Protein AF-A0A938ZEF7-F1 (afdb_monomer)

Sequence (339 aa):
MTHPIYTRDLLKNFSRSELHEVCDRLSLPHRRSIKDCINDILAAQPQLVAQAELEVEQPANLPQVNDTHFIGGFLLRCAQVNGDYAVVWDVHDEKNVVMGEVRMGWNTFWTHSMSLNTFATPQEAVVDLRQAVEAFVIEDEAVAFEKVADGRWEAMVNGVLVCVAAVKDGYKTSMTEDAVLTDYDTAIVESLLAVARHQLPGVKPEFEIFTTRLPNVFAVHSRKSGQRYEVYPDSNSCTCPHWLHRHEQEGFRDKHLDAVRAALQSGIPLLREPQTDTEKLIESFTNEFGWIGGGQVAQARVWLESRFGKDFKEAILSGEARNKALQQEEQMDKEMANW

Structure (mmCIF, N/CA/C/O backbone):
data_AF-A0A938ZEF7-F1
#
_entry.id   AF-A0A938ZEF7-F1
#
loop_
_atom_site.group_PDB
_atom_site.id
_atom_site.type_symbol
_atom_site.label_atom_id
_atom_site.label_alt_id
_atom_site.label_comp_id
_atom_site.label_asym_id
_atom_site.label_entity_id
_atom_site.label_seq_id
_atom_site.pdbx_PDB_ins_code
_atom_site.Cartn_x
_atom_site.Cartn_y
_atom_site.Cartn_z
_atom_site.occupancy
_atom_site.B_iso_or_equiv
_atom_site.auth_seq_id
_atom_site.auth_comp_id
_atom_site.auth_asym_id
_atom_site.auth_atom_id
_atom_site.pdbx_PDB_model_num
ATOM 1 N N . MET A 1 1 ? 4.286 -1.528 -57.807 1.00 41.19 1 MET A N 1
ATOM 2 C CA . MET A 1 1 ? 4.290 -2.385 -56.605 1.00 41.19 1 MET A CA 1
ATOM 3 C C . MET A 1 1 ? 5.368 -1.840 -55.694 1.00 41.19 1 MET A C 1
ATOM 5 O O . MET A 1 1 ? 6.483 -1.656 -56.163 1.00 41.19 1 MET A O 1
ATOM 9 N N . THR A 1 2 ? 5.034 -1.464 -54.465 1.00 50.50 2 THR A N 1
ATOM 10 C CA . THR A 1 2 ? 6.012 -0.984 -53.484 1.00 50.50 2 THR A CA 1
ATOM 11 C C . THR A 1 2 ? 6.843 -2.176 -53.022 1.00 50.50 2 THR A C 1
ATOM 13 O O . THR A 1 2 ? 6.305 -3.139 -52.478 1.00 50.50 2 THR A O 1
ATOM 16 N N . HIS A 1 3 ? 8.144 -2.167 -53.316 1.00 57.72 3 HIS A N 1
ATOM 17 C CA . HIS A 1 3 ? 9.043 -3.191 -52.792 1.00 57.72 3 HIS A CA 1
ATOM 18 C C . HIS A 1 3 ? 9.107 -3.048 -51.261 1.00 57.72 3 HIS A C 1
ATOM 20 O O . HIS A 1 3 ? 9.174 -1.913 -50.781 1.00 57.72 3 HIS A O 1
ATOM 26 N N . PRO A 1 4 ? 9.067 -4.152 -50.490 1.00 66.56 4 PRO A N 1
ATOM 27 C CA . PRO A 1 4 ? 9.257 -4.087 -49.046 1.00 66.56 4 PRO A CA 1
ATOM 28 C C . PRO A 1 4 ? 10.601 -3.423 -48.734 1.00 66.56 4 PRO A C 1
ATOM 30 O O . PRO A 1 4 ? 11.603 -3.746 -49.375 1.00 66.56 4 PRO A O 1
ATOM 33 N N . ILE A 1 5 ? 10.615 -2.497 -47.776 1.00 76.38 5 ILE A N 1
ATOM 34 C CA . ILE A 1 5 ? 11.852 -1.885 -47.286 1.00 76.38 5 ILE A CA 1
ATOM 35 C C . ILE A 1 5 ? 12.468 -2.857 -46.283 1.00 76.38 5 ILE A C 1
ATOM 37 O O . ILE A 1 5 ? 11.833 -3.219 -45.292 1.00 76.38 5 ILE A O 1
ATOM 41 N N . TYR A 1 6 ? 13.691 -3.303 -46.551 1.00 81.31 6 TYR A N 1
ATOM 42 C CA . TYR A 1 6 ? 14.387 -4.269 -45.709 1.00 81.31 6 TYR A CA 1
ATOM 43 C C . TYR A 1 6 ? 15.430 -3.562 -44.851 1.00 81.31 6 TYR A C 1
ATOM 45 O O . TYR A 1 6 ? 16.305 -2.876 -45.379 1.00 81.31 6 TYR A O 1
ATOM 53 N N . THR A 1 7 ? 15.377 -3.771 -43.535 1.00 81.25 7 THR A N 1
ATOM 54 C CA . THR A 1 7 ? 16.398 -3.283 -42.600 1.00 81.25 7 THR A CA 1
ATOM 55 C C . THR A 1 7 ? 17.559 -4.269 -42.492 1.00 81.25 7 THR A C 1
ATOM 57 O O . THR A 1 7 ? 17.429 -5.462 -42.779 1.00 81.25 7 THR A O 1
ATOM 60 N N . ARG A 1 8 ? 18.724 -3.782 -42.049 1.00 83.50 8 ARG A N 1
ATOM 61 C CA . ARG A 1 8 ? 19.923 -4.619 -41.904 1.00 83.50 8 ARG A CA 1
ATOM 62 C C . ARG A 1 8 ? 19.704 -5.788 -40.939 1.00 83.50 8 ARG A C 1
ATOM 64 O O . ARG A 1 8 ? 20.189 -6.880 -41.216 1.00 83.50 8 ARG A O 1
ATOM 71 N N . ASP A 1 9 ? 18.991 -5.572 -39.838 1.00 78.75 9 ASP A N 1
ATOM 72 C CA . ASP A 1 9 ? 18.768 -6.614 -38.830 1.00 78.75 9 ASP A CA 1
ATOM 73 C C . ASP A 1 9 ? 17.737 -7.650 -39.276 1.00 78.75 9 ASP A C 1
ATOM 75 O O . ASP A 1 9 ? 17.920 -8.834 -39.010 1.00 78.75 9 ASP A O 1
ATOM 79 N N . LEU A 1 10 ? 16.741 -7.246 -40.071 1.00 84.50 10 LEU A N 1
ATOM 80 C CA . LEU A 1 10 ? 15.837 -8.185 -40.731 1.00 84.50 10 LEU A CA 1
ATOM 81 C C . LEU A 1 10 ? 16.599 -9.097 -41.708 1.00 84.50 10 LEU A C 1
ATOM 83 O O . LEU A 1 10 ? 16.451 -10.315 -41.664 1.00 84.50 10 LEU A O 1
ATOM 87 N N . LEU A 1 11 ? 17.469 -8.522 -42.547 1.00 87.31 11 LEU A N 1
ATOM 88 C CA . LEU A 1 11 ? 18.223 -9.269 -43.561 1.00 87.31 11 LEU A CA 1
ATOM 89 C C . LEU A 1 11 ? 19.276 -10.221 -42.971 1.00 87.31 11 LEU A C 1
ATOM 91 O O . LEU A 1 11 ? 19.598 -11.228 -43.596 1.00 87.31 11 LEU A O 1
ATOM 95 N N . LYS A 1 12 ? 19.813 -9.943 -41.776 1.00 89.69 12 LYS A N 1
ATOM 96 C CA . LYS A 1 12 ? 20.730 -10.869 -41.080 1.00 89.69 12 LYS A CA 1
ATOM 97 C C . LYS A 1 12 ? 20.053 -12.180 -40.683 1.00 89.69 12 LYS A C 1
ATOM 99 O O . LYS A 1 12 ? 20.738 -13.193 -40.578 1.00 89.69 12 LYS A O 1
ATOM 104 N N . ASN A 1 13 ? 18.740 -12.145 -40.468 1.00 89.25 13 ASN A N 1
ATOM 105 C CA . ASN A 1 13 ? 17.954 -13.301 -40.045 1.00 89.25 13 ASN A CA 1
ATOM 106 C C . ASN A 1 13 ? 17.423 -14.121 -41.228 1.00 89.25 13 ASN A C 1
ATOM 108 O O . ASN A 1 13 ? 16.837 -15.179 -41.016 1.00 89.25 13 ASN A O 1
ATOM 112 N N . PHE A 1 14 ? 17.624 -13.655 -42.464 1.00 89.75 14 PHE A N 1
ATOM 113 C CA . PHE A 1 14 ? 17.193 -14.376 -43.656 1.00 89.75 14 PHE A CA 1
ATOM 114 C C . PHE A 1 14 ? 18.183 -15.487 -43.996 1.00 89.75 14 PHE A C 1
ATOM 116 O O . PHE A 1 14 ? 19.407 -15.321 -43.950 1.00 89.75 14 PHE A O 1
ATOM 123 N N . SER A 1 15 ? 17.639 -16.627 -44.402 1.00 92.94 15 SER A N 1
ATOM 124 C CA . SER A 1 15 ? 18.410 -17.692 -45.018 1.00 92.94 15 SER A CA 1
ATOM 125 C C . SER A 1 15 ? 19.000 -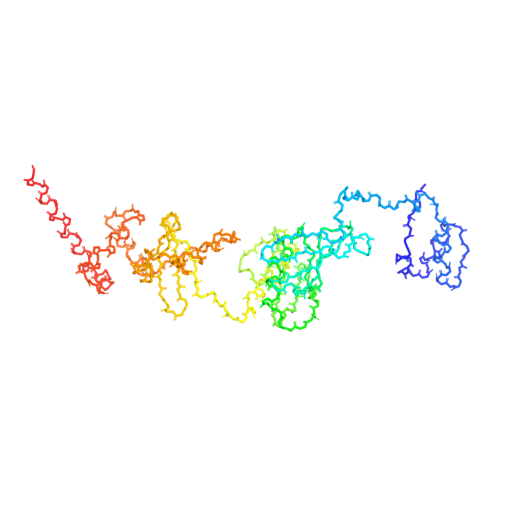17.230 -46.353 1.00 92.94 15 SER A C 1
ATOM 127 O O . SER A 1 15 ? 18.570 -16.266 -46.993 1.00 92.94 15 SER A O 1
ATOM 129 N N . ARG A 1 16 ? 20.019 -17.951 -46.816 1.00 90.12 16 ARG A N 1
ATOM 130 C CA . ARG A 1 16 ? 20.722 -17.613 -48.055 1.00 90.12 16 ARG A CA 1
ATOM 131 C C . ARG A 1 16 ? 19.813 -17.630 -49.291 1.00 90.12 16 ARG A C 1
ATOM 133 O O . ARG A 1 16 ? 19.996 -16.801 -50.178 1.00 90.12 16 ARG A O 1
ATOM 140 N N . SER A 1 17 ? 18.858 -18.558 -49.346 1.00 89.81 17 SER A N 1
ATOM 141 C CA . SER A 1 17 ? 17.857 -18.631 -50.414 1.00 89.81 17 SER A CA 1
ATOM 142 C C . SER A 1 17 ? 16.937 -17.411 -50.404 1.00 89.81 17 SER A C 1
ATOM 144 O O . SER A 1 17 ? 16.730 -16.812 -51.452 1.00 89.81 17 SER A O 1
ATOM 146 N N . GLU A 1 18 ? 16.480 -16.972 -49.229 1.00 90.31 18 GLU A N 1
ATOM 147 C CA . GLU A 1 18 ? 15.616 -15.789 -49.094 1.00 90.31 18 GLU A CA 1
ATOM 148 C C . GLU A 1 18 ? 16.347 -14.500 -49.495 1.00 90.31 18 GLU A C 1
ATOM 150 O O . GLU A 1 18 ? 15.777 -13.641 -50.167 1.00 90.31 18 GLU A O 1
ATOM 155 N N . LEU A 1 19 ? 17.635 -14.370 -49.159 1.00 90.62 19 LEU A N 1
ATOM 156 C CA . LEU A 1 19 ? 18.453 -13.241 -49.616 1.00 90.62 19 LEU A CA 1
ATOM 157 C C . LEU A 1 19 ? 18.625 -13.225 -51.140 1.00 90.62 19 LEU A C 1
ATOM 159 O O . LEU A 1 19 ? 18.570 -12.159 -51.750 1.00 90.62 19 LEU A O 1
ATOM 163 N N . HIS A 1 20 ? 18.801 -14.390 -51.768 1.00 92.88 20 HIS A N 1
ATOM 164 C CA . HIS A 1 20 ? 18.880 -14.485 -53.226 1.00 92.88 20 HIS A CA 1
ATOM 165 C C . HIS A 1 20 ? 17.544 -14.122 -53.892 1.00 92.88 20 HIS A C 1
ATOM 167 O O . HIS A 1 20 ? 17.552 -13.380 -54.868 1.00 92.88 20 HIS A O 1
ATOM 173 N N . GLU A 1 21 ? 16.404 -14.524 -53.322 1.00 90.00 21 GLU A N 1
ATOM 174 C CA . GLU A 1 21 ? 15.078 -14.112 -53.808 1.00 90.00 21 GLU A CA 1
ATOM 175 C C . GLU A 1 21 ? 14.842 -12.598 -53.682 1.00 90.00 21 GLU A C 1
ATOM 177 O O . GLU A 1 21 ? 14.144 -11.989 -54.498 1.00 90.00 21 GLU A O 1
ATOM 182 N N . VAL A 1 22 ? 15.395 -11.952 -52.650 1.00 87.94 22 VAL A N 1
ATOM 183 C CA . VAL A 1 22 ? 15.386 -10.483 -52.540 1.00 87.94 22 VAL A CA 1
ATOM 184 C C . VAL A 1 22 ? 16.272 -9.860 -53.623 1.00 87.94 22 VAL A C 1
ATOM 186 O O . VAL A 1 22 ? 15.838 -8.916 -54.282 1.00 87.94 22 VAL A O 1
ATOM 189 N N . CYS A 1 23 ? 17.469 -10.404 -53.861 1.00 89.56 23 CYS A N 1
ATOM 190 C CA . CYS A 1 23 ? 18.351 -9.954 -54.941 1.00 89.56 23 CYS A CA 1
ATOM 191 C C . CYS A 1 23 ? 17.706 -10.100 -56.321 1.00 89.56 23 CYS A C 1
ATOM 193 O O . CYS A 1 23 ? 17.763 -9.155 -57.101 1.00 89.56 23 CYS A O 1
ATOM 195 N N . ASP A 1 24 ? 17.039 -11.218 -56.608 1.00 90.62 24 ASP A N 1
ATOM 196 C CA . ASP A 1 24 ? 16.342 -11.440 -57.879 1.00 90.62 24 ASP A CA 1
ATOM 197 C C . ASP A 1 24 ? 15.240 -10.398 -58.094 1.00 90.62 24 ASP A C 1
ATOM 199 O O . ASP A 1 24 ? 15.133 -9.800 -59.166 1.00 90.62 24 ASP A O 1
ATOM 203 N N . ARG A 1 25 ? 14.472 -10.094 -57.039 1.00 84.81 25 ARG A N 1
ATOM 204 C CA . ARG A 1 25 ? 13.430 -9.055 -57.070 1.00 84.81 25 ARG A CA 1
ATOM 205 C C . ARG A 1 25 ? 13.982 -7.645 -57.271 1.00 84.81 25 ARG A C 1
ATOM 207 O O . ARG A 1 25 ? 13.283 -6.814 -57.844 1.00 84.81 25 ARG A O 1
ATOM 214 N N . LEU A 1 26 ? 15.202 -7.376 -56.807 1.00 85.19 26 LEU A N 1
ATOM 215 C CA . LEU A 1 26 ? 15.903 -6.098 -56.982 1.00 85.19 26 LEU A CA 1
ATOM 216 C C . LEU A 1 26 ? 16.849 -6.092 -58.196 1.00 85.19 26 LEU A C 1
ATOM 218 O O . LEU A 1 26 ? 17.539 -5.102 -58.422 1.00 85.19 26 LEU A O 1
ATOM 222 N N . SER A 1 27 ? 16.872 -7.169 -58.991 1.00 89.69 27 SER A N 1
ATOM 223 C CA . SER A 1 27 ? 17.784 -7.348 -60.131 1.00 89.69 27 SER A CA 1
ATOM 224 C C . SER A 1 27 ? 19.275 -7.191 -59.770 1.00 89.69 27 SER A C 1
ATOM 226 O O . SER A 1 27 ? 20.050 -6.595 -60.518 1.00 89.69 27 SER A O 1
ATOM 228 N N . LEU A 1 28 ? 19.687 -7.732 -58.619 1.00 89.81 28 LEU A N 1
ATOM 229 C CA . LEU A 1 28 ? 21.062 -7.700 -58.112 1.00 89.81 28 LEU A CA 1
ATOM 230 C C . LEU A 1 28 ? 21.807 -9.025 -58.334 1.00 89.81 28 LEU A C 1
ATOM 232 O O . LEU A 1 28 ? 21.207 -10.098 -58.249 1.00 89.81 28 LEU A O 1
ATOM 236 N N . PRO A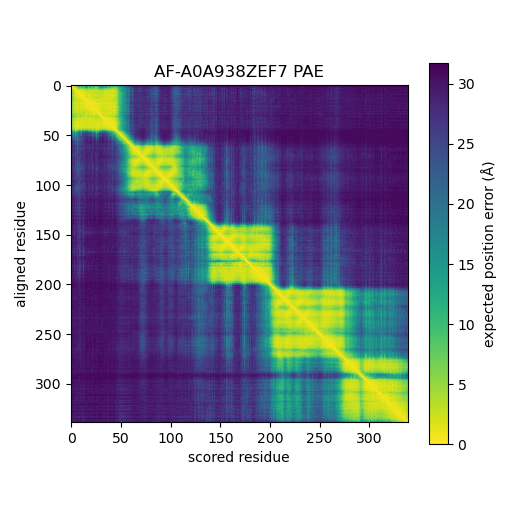 1 29 ? 23.135 -8.991 -58.556 1.00 89.69 29 PRO A N 1
ATOM 237 C CA . PRO A 1 29 ? 23.931 -10.205 -58.701 1.00 89.69 29 PRO A CA 1
ATOM 238 C C . PRO A 1 29 ? 24.048 -10.968 -57.374 1.00 89.69 29 PRO A C 1
ATOM 240 O O . PRO A 1 29 ? 24.312 -10.387 -56.321 1.00 89.69 29 PRO A O 1
ATOM 243 N N . HIS A 1 30 ? 23.940 -12.299 -57.421 1.00 91.81 30 HIS A N 1
ATOM 244 C CA . HIS A 1 30 ? 24.107 -13.137 -56.229 1.00 91.81 30 HIS A CA 1
ATOM 245 C C . HIS A 1 30 ? 25.556 -13.114 -55.741 1.00 91.81 30 HIS A C 1
ATOM 247 O O . HIS A 1 30 ? 26.498 -13.403 -56.487 1.00 91.81 30 HIS A O 1
ATOM 253 N N . ARG A 1 31 ? 25.750 -12.802 -54.458 1.00 87.00 31 ARG A N 1
ATOM 254 C CA . ARG A 1 31 ? 27.076 -12.749 -53.834 1.00 87.00 31 ARG A CA 1
ATOM 255 C C . ARG A 1 31 ? 27.379 -14.025 -53.057 1.00 87.00 31 ARG A C 1
ATOM 257 O O . ARG A 1 31 ? 26.512 -14.660 -52.460 1.00 87.00 31 ARG A O 1
ATOM 264 N N . ARG A 1 32 ? 28.664 -14.402 -53.020 1.00 83.19 32 ARG A N 1
ATOM 265 C CA . ARG A 1 32 ? 29.134 -15.527 -52.188 1.00 83.19 32 ARG A CA 1
ATOM 266 C C . ARG A 1 32 ? 29.124 -15.191 -50.692 1.00 83.19 32 ARG A C 1
ATOM 268 O O . ARG A 1 32 ? 28.879 -16.080 -49.877 1.00 83.19 32 ARG A O 1
ATOM 275 N N . SER A 1 33 ? 29.335 -13.931 -50.339 1.00 91.31 33 SER A N 1
ATOM 276 C CA . SER A 1 33 ? 29.279 -13.432 -48.966 1.00 91.31 33 SER A CA 1
ATOM 277 C C . SER A 1 33 ? 27.873 -12.934 -48.634 1.00 91.31 33 SER A C 1
ATOM 279 O O . SER A 1 33 ? 27.320 -12.120 -49.371 1.00 91.31 33 SER A O 1
ATOM 281 N N . ILE A 1 34 ? 27.317 -13.391 -47.507 1.00 86.62 34 ILE A N 1
ATOM 282 C CA . ILE A 1 34 ? 26.031 -12.900 -46.983 1.00 86.62 34 ILE A CA 1
ATOM 283 C C . ILE A 1 34 ? 26.128 -11.400 -46.682 1.00 86.62 34 ILE A C 1
ATOM 285 O O . ILE A 1 34 ? 25.236 -10.639 -47.037 1.00 86.62 34 ILE A O 1
ATOM 289 N N . LYS A 1 35 ? 27.251 -10.958 -46.103 1.00 89.94 35 LYS A N 1
ATOM 290 C CA . LYS A 1 35 ? 27.492 -9.549 -45.764 1.00 89.94 35 LYS A CA 1
ATOM 291 C C . LYS A 1 35 ? 27.436 -8.643 -46.997 1.00 89.94 35 LYS A C 1
ATOM 293 O O . LYS A 1 35 ? 26.820 -7.583 -46.942 1.00 89.94 35 LYS A O 1
ATOM 298 N N . ASP A 1 36 ? 28.038 -9.076 -48.101 1.00 90.44 36 ASP A N 1
ATOM 299 C CA . ASP A 1 36 ? 28.060 -8.291 -49.341 1.00 90.44 36 ASP A CA 1
ATOM 300 C C . ASP A 1 36 ? 26.681 -8.292 -50.007 1.00 90.44 36 ASP A C 1
ATOM 302 O O . ASP A 1 36 ? 26.233 -7.262 -50.495 1.00 90.44 36 ASP A O 1
ATOM 306 N N . CYS A 1 37 ? 25.964 -9.419 -49.934 1.00 89.44 37 CYS A N 1
ATOM 307 C CA . CYS A 1 37 ? 24.585 -9.531 -50.405 1.00 89.44 37 CYS A CA 1
ATOM 308 C C . CYS A 1 37 ? 23.653 -8.545 -49.679 1.00 89.44 37 CYS A C 1
ATOM 310 O O . CYS A 1 37 ? 22.874 -7.847 -50.318 1.00 89.44 37 CYS A O 1
ATOM 312 N N . ILE A 1 38 ? 23.768 -8.443 -48.349 1.00 90.62 38 ILE A N 1
ATOM 313 C CA . ILE A 1 38 ? 22.979 -7.510 -47.530 1.00 90.62 38 ILE A CA 1
ATOM 314 C C . ILE A 1 38 ? 23.297 -6.055 -47.892 1.00 90.62 38 ILE A C 1
ATOM 316 O O . ILE A 1 38 ? 22.386 -5.239 -48.008 1.00 90.62 38 ILE A O 1
ATOM 320 N N . ASN A 1 39 ? 24.574 -5.716 -48.083 1.00 90.06 39 ASN A N 1
ATOM 321 C CA . ASN A 1 39 ? 24.968 -4.354 -48.444 1.00 90.06 39 ASN A CA 1
ATOM 322 C C . ASN A 1 39 ? 24.456 -3.950 -49.834 1.00 90.06 39 ASN A C 1
ATOM 324 O O . ASN A 1 39 ? 23.945 -2.841 -49.979 1.00 90.06 39 ASN A O 1
ATOM 328 N N . ASP A 1 40 ? 24.528 -4.851 -50.816 1.00 88.94 40 ASP A N 1
ATOM 329 C CA . ASP A 1 40 ? 24.010 -4.607 -52.166 1.00 88.94 40 ASP A CA 1
ATOM 330 C C . ASP A 1 40 ? 22.475 -4.419 -52.139 1.00 88.94 40 ASP A C 1
ATOM 332 O O . ASP A 1 40 ? 21.958 -3.489 -52.758 1.00 88.94 40 ASP A O 1
ATOM 336 N N . ILE A 1 41 ? 21.744 -5.227 -51.352 1.00 88.19 41 ILE A N 1
ATOM 337 C CA . ILE A 1 41 ? 20.284 -5.091 -51.156 1.00 88.19 41 ILE A CA 1
ATOM 338 C C . ILE A 1 41 ? 19.921 -3.742 -50.527 1.00 88.19 41 ILE A C 1
ATOM 340 O O . ILE A 1 41 ? 18.961 -3.103 -50.954 1.00 88.19 41 ILE A O 1
ATOM 344 N N . LEU A 1 42 ? 20.655 -3.299 -49.503 1.00 86.81 42 LEU A N 1
ATOM 345 C CA . LEU A 1 42 ? 20.401 -2.012 -48.847 1.00 86.81 42 LEU A CA 1
ATOM 346 C C . LEU A 1 42 ? 20.689 -0.829 -49.782 1.00 86.81 42 LEU A C 1
ATOM 348 O O . LEU A 1 42 ? 19.959 0.156 -49.758 1.00 86.81 42 LEU A O 1
ATOM 352 N N . ALA A 1 43 ? 21.721 -0.933 -50.622 1.00 84.38 43 ALA A N 1
ATOM 353 C CA . ALA A 1 43 ? 22.095 0.119 -51.566 1.00 84.38 43 ALA A CA 1
ATOM 354 C C . ALA A 1 43 ? 21.123 0.251 -52.752 1.00 84.38 43 ALA A C 1
ATOM 356 O O . ALA A 1 43 ? 20.965 1.343 -53.294 1.00 84.38 43 ALA A O 1
ATOM 357 N N . ALA A 1 44 ? 20.481 -0.847 -53.160 1.00 83.38 44 ALA A N 1
ATOM 358 C CA . ALA A 1 44 ? 19.568 -0.881 -54.303 1.00 83.38 44 ALA A CA 1
ATOM 359 C C . ALA A 1 44 ? 18.127 -0.463 -53.975 1.00 83.38 44 ALA A C 1
ATOM 361 O O . ALA A 1 44 ? 17.314 -0.286 -54.884 1.00 83.38 44 ALA A O 1
ATOM 362 N N . GLN A 1 45 ? 17.787 -0.321 -52.691 1.00 76.81 45 GLN A N 1
ATOM 363 C CA . GLN A 1 45 ? 16.483 0.192 -52.285 1.00 76.81 45 GLN A CA 1
ATOM 364 C C . GLN A 1 45 ? 16.386 1.692 -52.628 1.00 76.81 45 GLN A C 1
ATOM 366 O O . GLN A 1 45 ? 17.331 2.438 -52.362 1.00 76.81 45 GLN A O 1
ATOM 371 N N . PRO A 1 46 ? 15.275 2.162 -53.234 1.00 62.41 46 PRO A N 1
ATOM 372 C CA . PRO A 1 46 ? 15.127 3.562 -53.617 1.00 62.41 46 PRO A CA 1
ATOM 373 C C . PRO A 1 46 ? 15.303 4.480 -52.401 1.00 62.41 46 PRO A C 1
ATOM 375 O O . PRO A 1 46 ? 14.565 4.382 -51.421 1.00 62.41 46 PRO A O 1
ATOM 378 N N . GLN A 1 47 ? 16.294 5.374 -52.481 1.00 52.03 47 GLN A N 1
ATOM 379 C CA . GLN A 1 47 ? 16.699 6.315 -51.430 1.00 52.03 47 GLN A CA 1
ATOM 380 C C . GLN A 1 47 ? 15.687 7.461 -51.245 1.00 52.03 47 GLN A C 1
ATOM 382 O O . GLN A 1 47 ? 16.014 8.631 -51.406 1.00 52.03 47 GLN A O 1
ATOM 387 N N . LEU A 1 48 ? 14.444 7.129 -50.903 1.00 45.97 48 LEU A N 1
ATOM 388 C CA . LEU A 1 48 ? 13.415 8.086 -50.475 1.00 45.97 48 LEU A CA 1
ATOM 389 C C . LEU A 1 48 ? 12.995 7.884 -49.011 1.00 45.97 48 LEU A C 1
ATOM 391 O O . LEU A 1 48 ? 11.979 8.414 -48.584 1.00 45.97 48 LEU A O 1
ATOM 395 N N . VAL A 1 49 ? 13.795 7.139 -48.237 1.00 39.88 49 VAL A N 1
ATOM 396 C CA . VAL A 1 49 ? 13.632 6.960 -46.781 1.00 39.88 49 VAL A CA 1
ATOM 397 C C . VAL A 1 49 ? 15.007 6.861 -46.088 1.00 39.88 49 VAL A C 1
ATOM 399 O O . VAL A 1 49 ? 15.188 6.130 -45.125 1.00 39.88 49 VAL A O 1
ATOM 402 N N . ALA A 1 50 ? 16.020 7.572 -46.600 1.00 35.62 50 ALA A N 1
ATOM 403 C CA . ALA A 1 50 ? 17.272 7.813 -45.862 1.00 35.62 50 ALA A CA 1
ATOM 404 C C . ALA A 1 50 ? 17.209 9.107 -45.016 1.00 35.62 50 ALA A C 1
ATOM 406 O O . ALA A 1 50 ? 18.151 9.421 -44.301 1.00 35.62 50 ALA A O 1
ATOM 407 N N . GLN A 1 51 ? 16.088 9.833 -45.096 1.00 36.97 51 GLN A N 1
ATOM 408 C CA . GLN A 1 51 ? 15.741 11.014 -44.295 1.00 36.97 51 GLN A CA 1
ATOM 409 C C . GLN A 1 51 ? 14.290 10.920 -43.795 1.00 36.97 51 GLN A C 1
ATOM 411 O O . GLN A 1 51 ? 13.546 11.890 -43.797 1.00 36.97 51 GLN A O 1
ATOM 416 N N . ALA A 1 52 ? 13.875 9.723 -43.388 1.00 37.00 52 ALA A N 1
ATOM 417 C CA . ALA A 1 52 ? 12.910 9.613 -42.303 1.00 37.00 52 ALA A CA 1
ATOM 418 C C . ALA A 1 52 ? 13.714 9.259 -41.048 1.00 37.00 52 ALA A C 1
ATOM 420 O O . ALA A 1 52 ? 13.522 8.215 -40.429 1.00 37.00 52 ALA A O 1
ATOM 421 N N . GLU A 1 53 ? 14.680 10.122 -40.711 1.00 41.50 53 GLU A N 1
ATOM 422 C CA . GLU A 1 53 ? 14.880 10.411 -39.297 1.00 41.50 53 GLU A CA 1
ATOM 423 C C . GLU A 1 53 ? 13.484 10.754 -38.792 1.00 41.50 53 GLU A C 1
ATOM 425 O O . GLU A 1 53 ? 12.811 11.608 -39.373 1.00 41.50 53 GLU A O 1
ATOM 430 N N . LEU A 1 54 ? 12.989 9.989 -37.818 1.00 37.06 54 LEU A N 1
ATOM 431 C CA . LEU A 1 54 ? 11.810 10.415 -37.099 1.00 37.06 54 LEU A CA 1
ATOM 432 C C . LEU A 1 54 ? 12.114 11.844 -36.634 1.00 37.06 54 LEU A C 1
ATOM 434 O O . LEU A 1 54 ? 12.913 12.036 -35.718 1.00 37.06 54 LEU A O 1
ATOM 438 N N . GLU A 1 55 ? 11.443 12.831 -37.217 1.00 36.56 55 GLU A N 1
ATOM 439 C CA . GLU A 1 55 ? 10.991 13.980 -36.449 1.00 36.56 55 GLU A CA 1
ATOM 440 C C . GLU A 1 55 ? 10.024 13.415 -35.394 1.00 36.56 55 GLU A C 1
ATOM 442 O O . GLU A 1 55 ? 8.804 13.507 -35.498 1.00 36.56 55 GLU A O 1
ATOM 447 N N . VAL A 1 56 ? 10.583 12.727 -34.391 1.00 41.38 56 VAL A N 1
ATOM 448 C CA . VAL A 1 56 ? 10.014 12.735 -33.053 1.00 41.38 56 VAL A CA 1
ATOM 449 C C . VAL A 1 56 ? 10.037 14.213 -32.718 1.00 41.38 56 VAL A C 1
ATOM 451 O O . VAL A 1 56 ? 11.120 14.800 -32.713 1.00 41.38 56 VAL A O 1
ATOM 454 N N . GLU A 1 57 ? 8.872 14.838 -32.559 1.00 38.19 57 GLU A N 1
ATOM 455 C CA . GLU A 1 57 ? 8.798 16.202 -32.042 1.00 38.19 57 GLU A CA 1
ATOM 456 C C . GLU A 1 57 ? 9.718 16.276 -30.818 1.00 38.19 57 GLU A C 1
ATOM 458 O O . GLU A 1 57 ? 9.434 15.687 -29.773 1.00 38.19 57 GLU A O 1
ATOM 463 N N . GLN A 1 58 ? 10.877 16.926 -30.971 1.00 42.06 58 GLN A N 1
ATOM 464 C CA . GLN A 1 58 ? 11.777 17.142 -29.852 1.00 42.06 58 GLN A CA 1
ATOM 465 C C . GLN A 1 58 ? 10.990 17.933 -28.806 1.00 42.06 58 GLN A C 1
ATOM 467 O O . GLN A 1 58 ? 10.302 18.894 -29.174 1.00 42.06 58 GLN A O 1
ATOM 472 N N . PRO A 1 59 ? 11.075 17.585 -27.510 1.00 48.09 59 PRO A N 1
ATOM 473 C CA . PRO A 1 59 ? 10.480 18.410 -26.475 1.00 48.09 59 PRO A CA 1
ATOM 474 C C . PRO A 1 59 ? 11.045 19.823 -26.626 1.00 48.09 59 PRO A C 1
ATOM 476 O O . PRO A 1 59 ? 12.253 20.021 -26.503 1.00 48.09 59 PRO A O 1
ATOM 479 N N . ALA A 1 60 ? 10.187 20.801 -26.927 1.00 48.66 60 ALA A N 1
ATOM 480 C CA . ALA A 1 60 ? 10.614 22.142 -27.336 1.00 48.66 60 ALA A CA 1
ATOM 481 C C . ALA A 1 60 ? 11.447 22.891 -26.275 1.00 48.66 60 ALA A C 1
ATOM 483 O O . ALA A 1 60 ? 12.013 23.936 -26.577 1.00 48.66 60 ALA A O 1
ATOM 484 N N . ASN A 1 61 ? 11.541 22.362 -25.049 1.00 58.53 61 ASN A N 1
ATOM 485 C CA . ASN A 1 61 ? 12.352 22.898 -23.964 1.00 58.53 61 ASN A CA 1
ATOM 486 C C . ASN A 1 61 ? 13.030 21.758 -23.191 1.00 58.53 61 ASN A C 1
ATOM 488 O O . ASN A 1 61 ? 12.441 21.187 -22.272 1.00 58.53 61 ASN A O 1
ATOM 492 N N . LEU A 1 62 ? 14.271 21.437 -23.556 1.00 62.41 62 LEU A N 1
ATOM 493 C CA . LEU A 1 62 ? 15.148 20.633 -22.708 1.00 62.41 62 LEU A CA 1
ATOM 494 C C . LEU A 1 62 ? 15.811 21.532 -21.640 1.00 62.41 62 LEU A C 1
ATOM 496 O O . LEU A 1 62 ? 16.073 22.706 -21.919 1.00 62.41 62 LEU A O 1
ATOM 500 N N . PRO A 1 63 ? 16.080 21.009 -20.431 1.00 69.31 63 PRO A N 1
ATOM 501 C CA . PRO A 1 63 ? 16.813 21.722 -19.381 1.00 69.31 63 PRO A CA 1
ATOM 502 C C . PRO A 1 63 ? 18.258 22.020 -19.805 1.00 69.31 63 PRO A C 1
ATOM 504 O O . PRO A 1 63 ? 18.790 21.402 -20.727 1.00 69.31 63 PRO A O 1
ATOM 507 N N . GLN A 1 64 ? 18.914 22.955 -19.122 1.00 74.81 64 GLN A N 1
ATOM 508 C CA . GLN A 1 64 ? 20.338 23.236 -19.298 1.00 74.81 64 GLN A CA 1
ATOM 509 C C . GLN A 1 64 ? 21.186 22.420 -18.320 1.00 74.81 64 GLN A C 1
ATOM 511 O O . GLN A 1 64 ? 20.773 22.125 -17.199 1.00 74.81 64 GLN A O 1
ATOM 516 N N . VAL A 1 65 ? 22.416 22.085 -18.722 1.00 77.31 65 VAL A N 1
ATOM 517 C CA . VAL A 1 65 ? 23.387 21.467 -17.806 1.00 77.31 65 VAL A CA 1
ATOM 518 C C . VAL A 1 65 ? 23.584 22.382 -16.595 1.00 77.31 65 VAL A C 1
ATOM 520 O O . VAL A 1 65 ? 23.853 23.573 -16.748 1.00 77.31 65 VAL A O 1
ATOM 523 N N . ASN A 1 66 ? 23.530 21.794 -15.402 1.00 72.44 66 ASN A N 1
ATOM 524 C CA . ASN A 1 66 ? 23.520 22.420 -14.078 1.00 72.44 66 ASN A CA 1
ATOM 525 C C . ASN A 1 66 ? 22.197 23.042 -13.624 1.00 72.44 66 ASN A C 1
ATOM 527 O O . ASN A 1 66 ? 22.166 23.563 -12.505 1.00 72.44 66 ASN A O 1
ATOM 531 N N . ASP A 1 67 ? 21.115 22.944 -14.400 1.00 70.88 67 ASP A N 1
ATOM 532 C CA . ASP A 1 67 ? 19.783 23.204 -13.856 1.00 70.88 67 ASP A CA 1
ATOM 533 C C . ASP A 1 67 ? 19.541 22.288 -12.655 1.00 70.88 67 ASP A C 1
ATOM 535 O O . ASP A 1 67 ? 20.020 21.149 -12.613 1.00 70.88 67 ASP A O 1
ATOM 539 N N . THR A 1 68 ? 18.833 22.799 -11.651 1.00 68.31 68 THR A N 1
ATOM 540 C CA . THR A 1 68 ? 18.574 22.064 -10.415 1.00 68.31 68 THR A CA 1
ATOM 541 C C . THR A 1 68 ? 17.098 22.027 -10.071 1.00 68.31 68 THR A C 1
ATOM 543 O O . THR A 1 68 ? 16.371 23.010 -10.214 1.00 68.31 68 THR A O 1
ATOM 546 N N . HIS A 1 69 ? 16.663 20.882 -9.553 1.00 64.00 69 HIS A N 1
ATOM 547 C CA . HIS A 1 69 ? 15.326 20.700 -9.008 1.00 64.00 69 HIS A CA 1
ATOM 548 C C . HIS A 1 69 ? 15.394 19.992 -7.663 1.00 64.00 69 HIS A C 1
ATOM 550 O O . HIS A 1 69 ? 16.188 19.078 -7.468 1.00 64.00 69 HIS A O 1
ATOM 556 N N . PHE A 1 70 ? 14.531 20.404 -6.740 1.00 52.00 70 PHE A N 1
ATOM 557 C CA . PHE A 1 70 ? 14.368 19.736 -5.455 1.00 52.00 70 PHE A CA 1
ATOM 558 C C . PHE A 1 70 ? 13.074 18.937 -5.455 1.00 52.00 70 PHE A C 1
ATOM 560 O O . PHE A 1 70 ? 11.998 19.497 -5.673 1.00 52.00 70 PHE A O 1
ATOM 567 N N . ILE A 1 71 ? 13.178 17.636 -5.196 1.00 53.03 71 ILE A N 1
ATOM 568 C CA . ILE A 1 71 ? 12.033 16.726 -5.159 1.00 53.03 71 ILE A CA 1
ATOM 569 C C . ILE A 1 71 ? 12.199 15.790 -3.964 1.00 53.03 71 ILE A C 1
ATOM 571 O O . ILE A 1 71 ? 13.194 15.082 -3.855 1.00 53.03 71 ILE A O 1
ATOM 575 N N . GLY A 1 72 ? 11.229 15.795 -3.046 1.00 48.62 72 GLY A N 1
ATOM 576 C CA . GLY A 1 72 ? 11.184 14.831 -1.939 1.00 48.62 72 GLY A CA 1
ATOM 577 C C . GLY A 1 72 ? 12.402 14.838 -1.002 1.00 48.62 72 GLY A C 1
ATOM 578 O O . GLY A 1 72 ? 12.674 13.816 -0.385 1.00 48.62 72 GLY A O 1
ATOM 579 N N . GLY A 1 73 ? 13.131 15.957 -0.905 1.00 54.22 73 GLY A N 1
ATOM 580 C CA . GLY A 1 73 ? 14.362 16.077 -0.108 1.00 54.22 73 GLY A CA 1
ATOM 581 C C . GLY A 1 73 ? 15.658 15.795 -0.878 1.00 54.22 73 GLY A C 1
ATOM 582 O O . GLY A 1 73 ? 16.736 16.041 -0.348 1.00 54.22 73 GLY A O 1
ATOM 583 N N . PHE A 1 74 ? 15.565 15.360 -2.136 1.00 56.44 74 PHE A N 1
ATOM 584 C CA . PHE A 1 74 ? 16.713 15.137 -3.012 1.00 56.44 74 PHE A CA 1
ATOM 585 C C . PHE A 1 74 ? 16.937 16.322 -3.945 1.00 56.44 74 PHE A C 1
ATOM 587 O O . PHE A 1 74 ? 15.986 16.960 -4.412 1.00 56.44 74 PHE A O 1
ATOM 594 N N . LEU A 1 75 ? 18.209 16.593 -4.229 1.00 69.62 75 LEU A N 1
ATOM 595 C CA . LEU A 1 75 ? 18.635 17.585 -5.206 1.00 69.62 75 LEU A CA 1
ATOM 596 C C . LEU A 1 75 ? 18.961 16.872 -6.516 1.00 69.62 75 LEU A C 1
ATOM 598 O O . LEU A 1 75 ? 19.920 16.114 -6.588 1.00 69.62 75 LEU A O 1
ATOM 602 N N . LEU A 1 76 ? 18.190 17.140 -7.560 1.00 71.44 76 LEU A N 1
ATOM 603 C CA . LEU A 1 76 ? 18.506 16.719 -8.915 1.00 71.44 76 LEU A CA 1
ATOM 604 C C . LEU A 1 76 ? 19.308 17.827 -9.589 1.00 71.44 76 LEU A C 1
ATOM 606 O O . LEU A 1 76 ? 18.885 18.984 -9.572 1.00 71.44 76 LEU A O 1
ATOM 610 N N . ARG A 1 77 ? 20.435 17.482 -10.210 1.00 74.88 77 ARG A N 1
ATOM 611 C CA . ARG A 1 77 ? 21.242 18.398 -11.022 1.00 74.88 77 ARG A CA 1
ATOM 612 C C . ARG A 1 77 ? 21.396 17.845 -12.430 1.00 74.88 77 ARG A C 1
ATOM 614 O O . ARG A 1 77 ? 21.861 16.726 -12.592 1.00 74.88 77 ARG A O 1
ATOM 621 N N . CYS A 1 78 ? 21.040 18.622 -13.448 1.00 78.06 78 CYS A N 1
ATOM 622 C CA . CYS A 1 78 ? 21.176 18.186 -14.832 1.00 78.06 78 CYS A CA 1
ATOM 623 C C . CYS A 1 78 ? 22.665 18.039 -15.171 1.00 78.06 78 CYS A C 1
ATOM 625 O O . CYS A 1 78 ? 23.401 19.024 -15.208 1.00 78.06 78 CYS A O 1
ATOM 627 N N . ALA A 1 79 ? 23.109 16.807 -15.385 1.00 79.75 79 ALA A N 1
ATOM 628 C CA . ALA A 1 79 ? 24.491 16.466 -15.688 1.00 79.75 79 ALA A CA 1
ATOM 629 C C . ALA A 1 79 ? 24.757 16.488 -17.197 1.00 79.75 79 ALA A C 1
ATOM 631 O O . ALA A 1 79 ? 25.844 16.858 -17.642 1.00 79.75 79 ALA A O 1
ATOM 632 N N . GLN A 1 80 ? 23.751 16.124 -17.997 1.00 80.19 80 GLN A N 1
ATOM 633 C CA . GLN A 1 80 ? 23.878 16.023 -19.445 1.00 80.19 80 GLN A CA 1
ATOM 634 C C . GLN A 1 80 ? 22.559 16.357 -20.138 1.00 80.19 80 GLN A C 1
ATOM 636 O O . GLN A 1 80 ? 21.481 16.009 -19.666 1.00 80.19 80 GLN A O 1
ATOM 641 N N . VAL A 1 81 ? 22.659 16.974 -21.308 1.00 78.62 81 VAL A N 1
ATOM 642 C CA . VAL A 1 81 ? 21.556 17.144 -22.257 1.00 78.62 81 VAL A CA 1
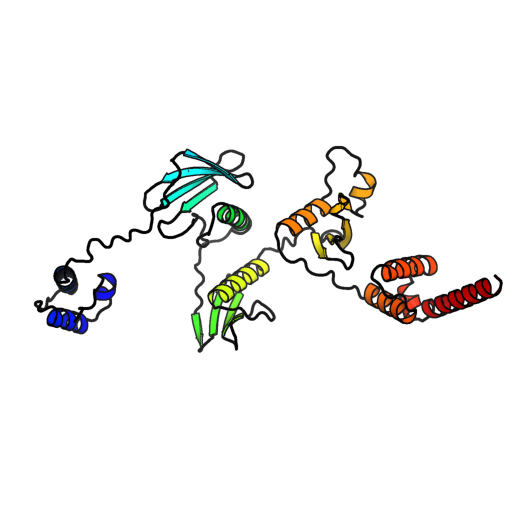ATOM 643 C C . VAL A 1 81 ? 22.070 16.742 -23.630 1.00 78.62 81 VAL A C 1
ATOM 645 O O . VAL A 1 81 ? 23.236 16.989 -23.940 1.00 78.62 81 VAL A O 1
ATOM 648 N N . ASN A 1 82 ? 21.195 16.183 -24.461 1.00 74.31 82 ASN A N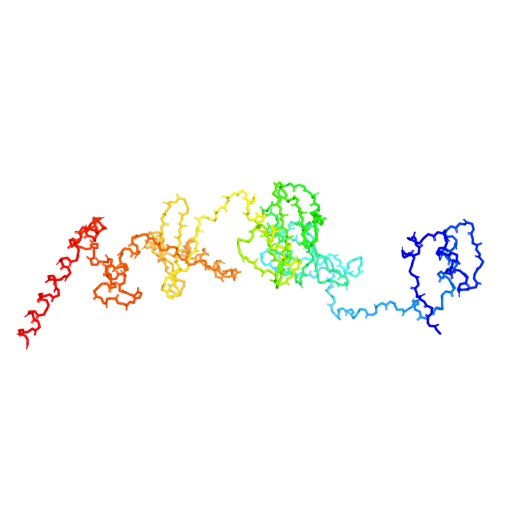 1
ATOM 649 C CA . ASN A 1 82 ? 21.444 15.979 -25.885 1.00 74.31 82 ASN A CA 1
ATOM 650 C C . ASN A 1 82 ? 22.614 15.012 -26.215 1.00 74.31 82 ASN A C 1
ATOM 652 O O . ASN A 1 82 ? 23.557 15.377 -26.917 1.00 74.31 82 ASN A O 1
ATOM 656 N N . GLY A 1 83 ? 22.570 13.781 -25.686 1.00 73.62 83 GLY A N 1
ATOM 657 C CA . GLY A 1 83 ? 23.529 12.707 -26.000 1.00 73.62 83 GLY A CA 1
ATOM 658 C C . GLY A 1 83 ? 22.839 11.365 -26.259 1.00 73.62 83 GLY A C 1
ATOM 659 O O . GLY A 1 83 ? 21.775 11.334 -26.872 1.00 73.62 83 GLY A O 1
ATOM 660 N N . ASP A 1 84 ? 23.401 10.258 -25.761 1.00 69.56 84 ASP A N 1
ATOM 661 C CA . ASP A 1 84 ? 22.760 8.926 -25.843 1.00 69.56 84 ASP A CA 1
ATOM 662 C C . ASP A 1 84 ? 21.369 8.907 -25.174 1.00 69.56 84 ASP A C 1
ATOM 664 O O . ASP A 1 84 ? 20.491 8.125 -25.537 1.00 69.56 84 ASP A O 1
ATOM 668 N N . TYR A 1 85 ? 21.161 9.832 -24.235 1.00 70.38 85 TYR A N 1
ATOM 669 C CA . TYR A 1 85 ? 19.896 10.160 -23.592 1.00 70.38 85 TYR A CA 1
ATOM 670 C C . TYR A 1 85 ? 19.557 11.633 -23.868 1.00 70.38 85 TYR A C 1
ATOM 672 O O . TYR A 1 85 ? 20.452 12.473 -24.013 1.00 70.38 85 TYR A O 1
ATOM 680 N N . ALA A 1 86 ? 18.266 11.959 -23.910 1.00 67.69 86 ALA A N 1
ATOM 681 C CA . ALA A 1 86 ? 17.787 13.325 -24.083 1.00 67.69 86 ALA A CA 1
ATOM 682 C C . ALA A 1 86 ? 18.247 14.230 -22.928 1.00 67.69 86 ALA A C 1
ATOM 684 O O . ALA A 1 86 ? 18.692 15.352 -23.168 1.00 67.69 86 ALA A O 1
ATOM 685 N N . VAL A 1 87 ? 18.193 13.732 -21.687 1.00 72.06 87 VAL A N 1
ATOM 686 C CA . VAL A 1 87 ? 18.665 14.426 -20.473 1.00 72.06 87 VAL A CA 1
ATOM 687 C C . VAL A 1 87 ? 19.219 13.406 -19.477 1.00 72.06 87 VAL A C 1
ATOM 689 O O . VAL A 1 87 ? 18.702 12.300 -19.408 1.00 72.06 87 VAL A O 1
ATOM 692 N N . VAL A 1 88 ? 20.209 13.765 -18.665 1.00 76.56 88 VAL A N 1
ATOM 693 C CA . VAL A 1 88 ? 20.642 13.018 -17.473 1.00 76.56 88 VAL A CA 1
ATOM 694 C C . VAL A 1 88 ? 20.692 13.966 -16.279 1.00 76.56 88 VAL A C 1
ATOM 696 O O . VAL A 1 88 ? 21.172 15.092 -16.404 1.00 76.56 88 VAL A O 1
ATOM 699 N N . TRP A 1 89 ? 20.207 13.510 -15.130 1.00 76.88 89 TRP A N 1
ATOM 700 C CA . TRP A 1 89 ? 20.244 14.202 -13.849 1.00 76.88 89 TRP A CA 1
ATOM 701 C C . TRP A 1 89 ? 20.996 13.369 -12.825 1.00 76.88 89 TRP A C 1
ATOM 703 O O . TRP A 1 89 ? 20.637 12.216 -12.604 1.00 76.88 89 TRP A O 1
ATOM 713 N N . ASP A 1 90 ? 21.954 13.981 -12.144 1.00 75.50 90 ASP A N 1
ATOM 714 C CA . ASP A 1 90 ? 22.547 13.436 -10.930 1.00 75.50 90 ASP A CA 1
ATOM 715 C C . ASP A 1 90 ? 21.586 13.670 -9.766 1.00 75.50 90 ASP A C 1
ATOM 717 O O . ASP A 1 90 ? 21.075 14.777 -9.579 1.00 75.50 90 ASP A O 1
ATOM 721 N N . VAL A 1 91 ? 21.340 12.637 -8.968 1.00 71.31 91 VAL A N 1
ATOM 722 C CA . VAL A 1 91 ? 20.528 12.711 -7.753 1.00 71.31 91 VAL A CA 1
ATOM 723 C C . VAL A 1 91 ? 21.462 12.826 -6.561 1.00 71.31 91 VAL A C 1
ATOM 725 O O . VAL A 1 91 ? 22.292 11.949 -6.342 1.00 71.31 91 VAL A O 1
ATOM 728 N N . HIS A 1 92 ? 21.313 13.881 -5.770 1.00 66.62 92 HIS A N 1
ATOM 729 C CA . HIS A 1 92 ? 22.103 14.140 -4.575 1.00 66.62 92 HIS A CA 1
ATOM 730 C C . HIS A 1 92 ? 21.260 14.013 -3.299 1.00 66.62 92 HIS A C 1
ATOM 732 O O . HIS A 1 92 ? 20.090 14.408 -3.276 1.00 66.62 92 HIS A O 1
ATOM 738 N N . ASP A 1 93 ? 21.870 13.506 -2.226 1.00 67.38 93 ASP A N 1
ATOM 739 C CA . ASP A 1 93 ? 21.285 13.485 -0.880 1.00 67.38 93 ASP A CA 1
ATOM 740 C C . ASP A 1 93 ? 21.359 14.856 -0.168 1.00 67.38 93 ASP A C 1
ATOM 742 O O . ASP A 1 93 ? 21.897 15.838 -0.688 1.00 67.38 93 ASP A O 1
ATOM 746 N N . GLU A 1 94 ? 20.856 14.926 1.069 1.00 61.91 94 GLU A N 1
ATOM 747 C CA . GLU A 1 94 ? 20.887 16.135 1.913 1.00 61.91 94 GLU A CA 1
ATOM 748 C C . GLU A 1 94 ? 22.311 16.642 2.224 1.00 61.91 94 GLU A C 1
ATOM 750 O O . GLU A 1 94 ? 22.496 17.792 2.626 1.00 61.91 94 GLU A O 1
ATOM 755 N N . LYS A 1 95 ? 23.331 15.795 2.044 1.00 66.62 95 LYS A N 1
ATOM 756 C CA . LYS A 1 95 ? 24.754 16.116 2.222 1.00 66.62 95 LYS A CA 1
ATOM 757 C C . LYS A 1 95 ? 25.447 16.419 0.890 1.00 66.62 95 LYS A C 1
ATOM 759 O O . LYS A 1 95 ? 26.667 16.587 0.871 1.00 66.62 95 LYS A O 1
ATOM 764 N N . ASN A 1 96 ? 24.677 16.544 -0.193 1.00 67.12 96 ASN A N 1
ATOM 765 C CA . ASN A 1 96 ? 25.130 16.811 -1.554 1.00 67.12 96 ASN A CA 1
ATOM 766 C C . ASN A 1 96 ? 25.995 15.685 -2.164 1.00 67.12 96 ASN A C 1
ATOM 768 O O . ASN A 1 96 ? 26.775 15.923 -3.091 1.00 67.12 96 ASN A O 1
ATOM 772 N N . VAL A 1 97 ? 25.865 14.456 -1.661 1.00 68.19 97 VAL A N 1
ATOM 773 C CA . VAL A 1 97 ? 26.539 13.257 -2.180 1.00 68.19 97 VAL A CA 1
ATOM 774 C C . VAL A 1 97 ? 25.703 12.658 -3.308 1.00 68.19 97 VAL A C 1
ATOM 776 O O . VAL A 1 97 ? 24.495 12.518 -3.156 1.00 68.19 97 VAL A O 1
ATOM 779 N N . VAL A 1 98 ? 26.336 12.305 -4.432 1.00 67.81 98 VAL A N 1
ATOM 780 C CA . VAL A 1 98 ? 25.655 11.671 -5.574 1.00 67.81 98 VAL A CA 1
ATOM 781 C C . VAL A 1 98 ? 25.221 10.256 -5.192 1.00 67.81 98 VAL A C 1
ATOM 783 O O . VAL A 1 98 ? 26.051 9.420 -4.839 1.00 67.81 98 VAL A O 1
ATOM 786 N N . MET A 1 99 ? 23.921 10.007 -5.279 1.00 57.28 99 MET A N 1
ATOM 787 C CA . MET A 1 99 ? 23.258 8.747 -4.944 1.00 57.28 99 MET A CA 1
ATOM 788 C C . MET A 1 99 ? 22.916 7.915 -6.184 1.00 57.28 99 MET A C 1
ATOM 790 O O . MET A 1 99 ? 22.792 6.699 -6.083 1.00 57.28 99 MET A O 1
ATOM 794 N N . GLY A 1 100 ? 22.755 8.550 -7.348 1.00 64.56 100 GLY A N 1
ATOM 795 C CA . GLY A 1 100 ? 22.385 7.873 -8.591 1.00 64.56 100 GLY A CA 1
ATOM 796 C C . GLY A 1 100 ? 22.109 8.848 -9.731 1.00 64.56 100 GLY A C 1
ATOM 797 O O . GLY A 1 100 ? 22.295 10.053 -9.577 1.00 64.56 100 GLY A O 1
ATOM 798 N N . GLU A 1 101 ? 21.645 8.322 -10.866 1.00 68.00 101 GLU A N 1
ATOM 799 C CA . GLU A 1 101 ? 21.343 9.108 -12.068 1.00 68.00 101 GLU A CA 1
ATOM 800 C C . GLU A 1 101 ? 19.940 8.801 -12.601 1.00 68.00 101 GLU A C 1
ATOM 802 O O . GLU A 1 101 ? 19.545 7.636 -12.671 1.00 68.00 101 GLU A O 1
ATOM 807 N N . VAL A 1 102 ? 19.228 9.830 -13.066 1.00 65.00 102 VAL A N 1
ATOM 808 C CA . VAL A 1 102 ? 17.949 9.732 -13.787 1.00 65.00 102 VAL A CA 1
ATOM 809 C C . VAL A 1 102 ? 18.132 10.258 -15.212 1.00 65.00 102 VAL A C 1
ATOM 811 O O . VAL A 1 102 ? 18.497 11.407 -15.422 1.00 65.00 102 VAL A O 1
ATOM 814 N N . ARG A 1 103 ? 17.869 9.434 -16.218 1.00 70.06 103 ARG A N 1
ATOM 815 C CA . ARG A 1 103 ? 18.112 9.664 -17.643 1.00 70.06 103 ARG A CA 1
ATOM 816 C C . ARG A 1 103 ? 16.810 9.701 -18.441 1.00 70.06 103 ARG A C 1
ATOM 818 O O . ARG A 1 103 ? 16.084 8.727 -18.461 1.00 70.06 103 ARG A O 1
ATOM 825 N N . MET A 1 104 ? 16.493 10.759 -19.168 1.00 62.31 104 MET A N 1
ATOM 826 C CA . MET A 1 104 ? 15.372 10.783 -20.113 1.00 62.31 104 MET A CA 1
ATOM 827 C C . MET A 1 104 ? 15.778 10.180 -21.452 1.00 62.31 104 MET A C 1
ATOM 829 O O . MET A 1 104 ? 16.731 10.651 -22.065 1.00 62.31 104 MET A O 1
ATOM 833 N N . GLY A 1 105 ? 15.058 9.167 -21.931 1.00 63.16 105 GLY A N 1
ATOM 834 C CA . GLY A 1 105 ? 15.246 8.660 -23.289 1.00 63.16 105 GLY A CA 1
ATOM 835 C C . GLY A 1 105 ? 14.689 9.634 -24.330 1.00 63.16 105 GLY A C 1
ATOM 836 O O . GLY A 1 105 ? 13.831 10.457 -24.035 1.00 63.16 105 GLY A O 1
ATOM 837 N N . TRP A 1 106 ? 15.144 9.530 -25.577 1.00 59.34 106 TRP A N 1
ATOM 838 C CA . TRP A 1 106 ? 14.584 10.328 -26.679 1.00 59.34 106 TRP A CA 1
ATOM 839 C C . TRP A 1 106 ? 13.151 9.932 -27.049 1.00 59.34 106 TRP A C 1
ATOM 841 O O . TRP A 1 106 ? 12.379 10.766 -27.508 1.00 59.34 106 TRP A O 1
ATOM 851 N N . ASN A 1 107 ? 12.796 8.668 -26.802 1.00 53.56 107 ASN A N 1
ATOM 852 C CA . ASN A 1 107 ? 11.495 8.086 -27.138 1.00 53.56 107 ASN A CA 1
ATOM 853 C C . ASN A 1 107 ? 10.651 7.757 -25.894 1.00 53.56 107 ASN A C 1
ATOM 855 O O . ASN A 1 107 ? 9.561 7.205 -26.026 1.00 53.56 107 ASN A O 1
ATOM 859 N N . THR A 1 108 ? 11.160 8.058 -24.694 1.00 46.19 108 THR A N 1
ATOM 860 C CA . THR A 1 108 ? 10.538 7.669 -23.425 1.00 46.19 108 THR A CA 1
ATOM 861 C C . THR A 1 108 ? 10.732 8.757 -22.385 1.00 46.19 108 THR A C 1
ATOM 863 O O . THR A 1 108 ? 11.822 9.310 -22.242 1.00 46.19 108 THR A O 1
ATOM 866 N N . PHE A 1 109 ? 9.695 9.015 -21.598 1.00 53.41 109 PHE A N 1
ATOM 867 C CA . PHE A 1 109 ? 9.846 9.762 -20.363 1.00 53.41 109 PHE A CA 1
ATOM 868 C C . PHE A 1 109 ? 10.734 8.904 -19.425 1.00 53.41 109 PHE A C 1
ATOM 870 O O . PHE A 1 109 ? 10.518 7.707 -19.320 1.00 53.41 109 PHE A O 1
ATOM 877 N N . TRP A 1 110 ? 11.835 9.484 -18.932 1.00 45.31 110 TRP A N 1
ATOM 878 C CA . TRP A 1 110 ? 12.718 9.103 -17.804 1.00 45.31 110 TRP A CA 1
ATOM 879 C C . TRP A 1 110 ? 13.056 7.605 -17.514 1.00 45.31 110 TRP A C 1
ATOM 881 O O . TRP A 1 110 ? 12.235 6.713 -17.489 1.00 45.31 110 TRP A O 1
ATOM 891 N N . THR A 1 111 ? 14.315 7.303 -17.212 1.00 44.00 111 THR A N 1
ATOM 892 C CA . THR A 1 111 ? 14.926 6.006 -16.829 1.00 44.00 111 THR A CA 1
ATOM 893 C C . THR A 1 111 ? 15.938 6.283 -15.719 1.00 44.00 111 THR A C 1
ATOM 895 O O . THR A 1 111 ? 16.305 7.435 -15.547 1.00 44.00 111 THR A O 1
ATOM 898 N N . HIS A 1 112 ? 16.421 5.315 -14.944 1.00 42.88 112 HIS A N 1
ATOM 899 C CA . HIS A 1 112 ? 17.490 5.568 -13.961 1.00 42.88 112 HIS A CA 1
ATOM 900 C C . HIS A 1 112 ? 18.516 4.433 -13.940 1.00 42.88 112 HIS A C 1
ATOM 902 O O . HIS A 1 112 ? 18.256 3.360 -14.474 1.00 42.88 112 HIS A O 1
ATOM 908 N N . SER A 1 113 ? 19.694 4.660 -13.353 1.00 40.47 113 SER A N 1
ATOM 909 C CA . SER A 1 113 ? 20.806 3.692 -13.374 1.00 40.47 113 SER A CA 1
ATOM 910 C C . SER A 1 113 ? 20.665 2.499 -12.415 1.00 40.47 113 SER A C 1
ATOM 912 O O . SER A 1 113 ? 21.451 1.562 -12.520 1.00 40.47 113 SER A O 1
ATOM 914 N N . MET A 1 114 ? 19.664 2.483 -11.526 1.00 34.34 114 MET A N 1
ATOM 915 C CA . MET A 1 114 ? 19.235 1.259 -10.827 1.00 34.34 114 MET A CA 1
ATOM 916 C C . MET A 1 114 ? 18.295 0.458 -11.750 1.00 34.34 114 MET A C 1
ATOM 918 O O . MET A 1 114 ? 17.519 1.050 -12.492 1.00 34.34 114 MET A O 1
ATOM 922 N N . SER A 1 115 ? 18.368 -0.868 -11.799 1.00 38.69 115 SER A N 1
ATOM 923 C CA . SER A 1 115 ? 17.645 -1.678 -12.795 1.00 38.69 115 SER A CA 1
ATOM 924 C C . SER A 1 115 ? 16.142 -1.815 -12.488 1.00 38.69 115 SER A C 1
ATOM 926 O O . SER A 1 115 ? 15.670 -2.868 -12.084 1.00 38.69 115 SER A O 1
ATOM 928 N N . LEU A 1 116 ? 15.358 -0.754 -12.708 1.00 33.72 116 LEU A N 1
ATOM 929 C CA . LEU A 1 116 ? 13.890 -0.794 -12.768 1.00 33.72 116 LEU A CA 1
ATOM 930 C C . LEU A 1 116 ? 13.394 0.101 -13.921 1.00 33.72 116 LEU A C 1
ATOM 932 O O . LEU A 1 116 ? 14.070 1.047 -14.319 1.00 33.72 116 LEU A O 1
ATOM 936 N N . ASN A 1 117 ? 12.256 -0.281 -14.505 1.00 36.38 117 ASN A N 1
ATOM 937 C CA . ASN A 1 117 ? 11.677 0.213 -15.764 1.00 36.38 117 ASN A CA 1
ATOM 938 C C . ASN A 1 117 ? 11.583 1.756 -15.918 1.00 36.38 117 ASN A C 1
ATOM 940 O O . ASN A 1 117 ? 11.671 2.513 -14.964 1.00 36.38 117 ASN A O 1
ATOM 944 N N . THR A 1 118 ? 11.358 2.213 -17.156 1.00 38.47 118 THR A N 1
ATOM 945 C CA . THR A 1 118 ? 11.075 3.611 -17.568 1.00 38.47 118 THR A CA 1
ATOM 946 C C . THR A 1 118 ? 9.898 4.268 -16.808 1.00 38.47 118 THR A C 1
ATOM 948 O O . THR A 1 118 ? 8.859 3.629 -16.657 1.00 38.47 118 THR A O 1
ATOM 951 N N . PHE A 1 119 ? 10.017 5.549 -16.425 1.00 40.69 119 PHE A N 1
ATOM 952 C CA . PHE A 1 119 ? 9.076 6.361 -15.625 1.00 40.69 119 PHE A CA 1
ATOM 953 C C . PHE A 1 119 ? 8.372 7.448 -16.438 1.00 40.69 119 PHE A C 1
ATOM 955 O O . PHE A 1 119 ? 9.004 8.165 -17.205 1.00 40.69 119 PHE A O 1
ATOM 962 N N . ALA A 1 120 ? 7.093 7.717 -16.183 1.00 34.41 120 ALA A N 1
ATOM 963 C CA . ALA A 1 120 ? 6.406 8.805 -16.876 1.00 34.41 120 ALA A CA 1
ATOM 964 C C . ALA A 1 120 ? 6.894 10.208 -16.438 1.00 34.41 120 ALA A C 1
ATOM 966 O O . ALA A 1 120 ? 6.819 11.150 -17.232 1.00 34.41 120 ALA A O 1
ATOM 967 N N . THR A 1 121 ? 7.445 10.373 -15.223 1.00 40.25 121 THR A N 1
ATOM 968 C CA . THR A 1 121 ? 7.901 11.677 -14.685 1.00 40.25 121 THR A CA 1
ATOM 969 C C . THR A 1 121 ? 9.113 11.600 -13.722 1.00 40.25 121 THR A C 1
ATOM 971 O O . THR A 1 121 ? 9.359 10.555 -13.117 1.00 40.25 121 THR A O 1
ATOM 974 N N . PRO A 1 122 ? 9.863 12.708 -13.498 1.00 39.62 122 PRO A N 1
ATOM 975 C CA . PRO A 1 122 ? 10.959 12.769 -12.515 1.00 39.62 122 PRO A CA 1
ATOM 976 C C . PRO A 1 122 ? 10.527 12.494 -11.066 1.00 39.62 122 PRO A C 1
ATOM 978 O O . PRO A 1 122 ? 11.323 12.028 -10.256 1.00 39.62 122 PRO A O 1
ATOM 981 N N . GLN A 1 123 ? 9.275 12.797 -10.723 1.00 40.12 123 GLN A N 1
ATOM 982 C CA . GLN A 1 123 ? 8.711 12.591 -9.391 1.00 40.12 123 GLN A CA 1
ATOM 983 C C . GLN A 1 123 ? 8.488 11.103 -9.092 1.00 40.12 123 GLN A C 1
ATOM 985 O O . GLN A 1 123 ? 8.780 10.664 -7.981 1.00 40.12 123 GLN A O 1
ATOM 990 N N . GLU A 1 124 ? 8.029 10.329 -10.077 1.00 43.59 124 GLU A N 1
ATOM 991 C CA . GLU A 1 124 ? 7.863 8.871 -9.968 1.00 43.59 124 GLU A CA 1
ATOM 992 C C . GLU A 1 124 ? 9.220 8.169 -9.853 1.00 43.59 124 GLU A C 1
ATOM 994 O O . GLU A 1 124 ? 9.403 7.332 -8.973 1.00 43.59 124 GLU A O 1
ATOM 999 N N . ALA A 1 125 ? 10.211 8.609 -10.637 1.00 47.91 125 ALA A N 1
ATOM 1000 C CA . ALA A 1 125 ? 11.570 8.071 -10.579 1.00 47.91 125 ALA A CA 1
ATOM 1001 C C . ALA A 1 125 ? 12.207 8.196 -9.182 1.00 47.91 125 ALA A C 1
ATOM 1003 O O . ALA A 1 125 ? 12.919 7.298 -8.754 1.00 47.91 125 ALA A O 1
ATOM 1004 N N . VAL A 1 126 ? 11.953 9.288 -8.449 1.00 43.25 126 VAL A N 1
ATOM 1005 C CA . VAL A 1 126 ? 12.529 9.536 -7.110 1.00 43.25 126 VAL A CA 1
ATOM 1006 C C . VAL A 1 126 ? 11.817 8.739 -6.010 1.00 43.25 126 VAL A C 1
ATOM 1008 O O . VAL A 1 126 ? 12.460 8.296 -5.055 1.00 43.25 126 VAL A O 1
ATOM 1011 N N . VAL A 1 127 ? 10.501 8.543 -6.130 1.00 47.62 127 VAL A N 1
ATOM 1012 C CA . VAL A 1 127 ? 9.724 7.711 -5.196 1.00 47.62 127 VAL A CA 1
ATOM 1013 C C . VAL A 1 127 ? 10.137 6.245 -5.318 1.00 47.62 127 VAL A C 1
ATOM 1015 O O . VAL A 1 127 ? 10.362 5.597 -4.294 1.00 47.62 127 VAL A O 1
ATOM 1018 N N . ASP A 1 128 ? 10.337 5.761 -6.542 1.00 47.69 128 ASP A N 1
ATOM 1019 C CA . ASP A 1 128 ? 10.764 4.387 -6.798 1.00 47.69 128 ASP A CA 1
ATOM 1020 C C . ASP A 1 128 ? 12.253 4.172 -6.490 1.00 47.69 128 ASP A C 1
ATOM 1022 O O . ASP A 1 128 ? 12.596 3.136 -5.927 1.00 47.69 128 ASP A O 1
ATOM 1026 N N . LEU A 1 129 ? 13.136 5.162 -6.703 1.00 44.75 129 LEU A N 1
ATOM 1027 C CA . LEU A 1 129 ? 14.537 5.088 -6.249 1.00 44.75 129 LEU A CA 1
ATOM 1028 C C . LEU A 1 129 ? 14.622 4.928 -4.724 1.00 44.75 129 LEU A C 1
ATOM 1030 O O . LEU A 1 129 ? 15.427 4.154 -4.215 1.00 44.75 129 LEU A O 1
ATOM 1034 N N . ARG A 1 130 ? 13.766 5.643 -3.982 1.00 46.50 130 ARG A N 1
ATOM 1035 C CA . ARG A 1 130 ? 13.686 5.540 -2.519 1.00 46.50 130 ARG A CA 1
ATOM 1036 C C . ARG A 1 130 ? 13.214 4.153 -2.079 1.00 46.50 130 ARG A C 1
ATOM 1038 O O . ARG A 1 130 ? 13.779 3.596 -1.144 1.00 46.50 130 ARG A O 1
ATOM 1045 N N . GLN A 1 131 ? 12.229 3.585 -2.771 1.00 47.75 131 GLN A N 1
ATOM 1046 C CA . GLN A 1 131 ? 11.742 2.228 -2.504 1.00 47.75 131 GLN A CA 1
ATOM 1047 C C . GLN A 1 131 ? 12.758 1.150 -2.925 1.00 47.75 131 GLN A C 1
ATOM 1049 O O . GLN A 1 131 ? 12.888 0.138 -2.242 1.00 47.75 131 GLN A O 1
ATOM 1054 N N . ALA A 1 132 ? 13.533 1.381 -3.990 1.00 44.06 132 ALA A N 1
ATOM 1055 C CA . ALA A 1 132 ? 14.573 0.478 -4.478 1.00 44.06 132 ALA A CA 1
ATOM 1056 C C . ALA A 1 132 ? 15.828 0.480 -3.587 1.00 44.06 132 ALA A C 1
ATOM 1058 O O . ALA A 1 132 ? 16.364 -0.583 -3.288 1.00 44.06 132 ALA A O 1
ATOM 1059 N N . VAL A 1 133 ? 16.273 1.642 -3.097 1.00 42.66 133 VAL A N 1
ATOM 1060 C CA . VAL A 1 133 ? 17.403 1.752 -2.150 1.00 42.66 133 VAL A CA 1
ATOM 1061 C C . VAL A 1 133 ? 17.069 1.106 -0.798 1.00 42.66 133 VAL A C 1
ATOM 1063 O O . VAL A 1 133 ? 17.950 0.544 -0.152 1.00 42.66 133 VAL A O 1
ATOM 1066 N N . GLU A 1 134 ? 15.800 1.126 -0.384 1.00 44.19 134 GLU A N 1
ATOM 1067 C CA . GLU A 1 134 ? 15.328 0.408 0.808 1.00 44.19 134 GLU A CA 1
ATOM 1068 C C . GLU A 1 134 ? 15.171 -1.113 0.573 1.00 44.19 134 GLU A C 1
ATOM 1070 O O . GLU A 1 134 ? 15.158 -1.875 1.542 1.00 44.19 134 GLU A O 1
ATOM 1075 N N . ALA A 1 135 ? 15.104 -1.569 -0.686 1.00 41.31 135 ALA A N 1
ATOM 1076 C CA . ALA A 1 135 ? 14.851 -2.966 -1.056 1.00 41.31 135 ALA A CA 1
ATOM 1077 C C . ALA A 1 135 ? 16.080 -3.752 -1.565 1.00 41.31 135 ALA A C 1
ATOM 1079 O O . ALA A 1 135 ? 16.079 -4.978 -1.461 1.00 41.31 135 ALA A O 1
ATOM 1080 N N . PHE A 1 136 ? 17.131 -3.104 -2.081 1.00 41.81 136 PHE A N 1
ATOM 1081 C CA . PHE A 1 136 ? 18.232 -3.789 -2.775 1.00 41.81 136 PHE A CA 1
ATOM 1082 C C . PHE A 1 136 ? 19.553 -3.807 -1.992 1.00 41.81 136 PHE A C 1
ATOM 1084 O O . PHE A 1 136 ? 20.457 -2.995 -2.183 1.00 41.81 136 PHE A O 1
ATOM 1091 N N . VAL A 1 137 ? 19.698 -4.846 -1.169 1.00 42.06 137 VAL A N 1
ATOM 1092 C CA . VAL A 1 137 ? 20.933 -5.639 -1.133 1.00 42.06 137 VAL A CA 1
ATOM 1093 C C . VAL A 1 137 ? 20.589 -6.951 -1.847 1.00 42.06 137 VAL A C 1
ATOM 1095 O O . VAL A 1 137 ? 19.643 -7.605 -1.418 1.00 42.06 137 VAL A O 1
ATOM 1098 N N . ILE A 1 138 ? 21.374 -7.321 -2.871 1.00 37.69 138 ILE A N 1
ATOM 1099 C CA . ILE A 1 138 ? 21.393 -8.566 -3.690 1.00 37.69 138 ILE A CA 1
ATOM 1100 C C . ILE A 1 138 ? 21.069 -8.327 -5.189 1.00 37.69 138 ILE A C 1
ATOM 1102 O O . ILE A 1 138 ? 20.231 -7.507 -5.535 1.00 37.69 138 ILE A O 1
ATOM 1106 N N . GLU A 1 139 ? 21.853 -9.007 -6.033 1.00 35.47 139 GLU A N 1
ATOM 1107 C CA . GLU A 1 139 ? 22.273 -8.743 -7.423 1.00 35.47 139 GLU A CA 1
ATOM 1108 C C . GLU A 1 139 ? 21.223 -8.926 -8.549 1.00 35.47 139 GLU A C 1
ATOM 1110 O O . GLU A 1 139 ? 20.200 -9.583 -8.381 1.00 35.47 139 GLU A O 1
ATOM 1115 N N . ASP A 1 140 ? 21.555 -8.341 -9.712 1.00 41.56 140 ASP A N 1
ATOM 1116 C CA . ASP A 1 140 ? 20.839 -8.275 -10.998 1.00 41.56 140 ASP A CA 1
ATOM 1117 C C . ASP A 1 140 ? 20.486 -9.638 -11.648 1.00 41.56 140 ASP A C 1
ATOM 1119 O O . ASP A 1 140 ? 21.336 -10.274 -12.275 1.00 41.56 140 ASP A O 1
ATOM 1123 N N . GLU A 1 141 ? 19.201 -10.013 -11.673 1.00 38.84 141 GLU A N 1
ATOM 1124 C CA . GLU A 1 141 ? 18.664 -10.992 -12.635 1.00 38.84 141 GLU A CA 1
ATOM 1125 C C . GLU A 1 141 ? 17.376 -10.470 -13.299 1.00 38.84 141 GLU A C 1
ATOM 1127 O O . GLU A 1 141 ? 16.411 -10.089 -12.636 1.00 38.84 141 GLU A O 1
ATOM 1132 N N . ALA A 1 142 ? 17.345 -10.460 -14.637 1.00 43.34 142 ALA A N 1
ATOM 1133 C CA . ALA A 1 142 ? 16.141 -10.148 -15.404 1.00 43.34 142 ALA A CA 1
ATOM 1134 C C . ALA A 1 142 ? 15.141 -11.315 -15.315 1.00 43.34 142 ALA A C 1
ATOM 1136 O O . ALA A 1 142 ? 15.449 -12.439 -15.710 1.00 43.34 142 ALA A O 1
ATOM 1137 N N . VAL A 1 143 ? 13.927 -11.046 -14.832 1.00 47.88 143 VAL A N 1
ATOM 1138 C CA . VAL A 1 143 ? 12.863 -12.053 -14.711 1.00 47.88 143 VAL A CA 1
ATOM 1139 C C . VAL A 1 143 ? 12.214 -12.307 -16.075 1.00 47.88 143 VAL A C 1
ATOM 1141 O O . VAL A 1 143 ? 11.552 -11.429 -16.627 1.00 47.88 143 VAL A O 1
ATOM 1144 N N . ALA A 1 144 ? 12.351 -13.525 -16.602 1.00 54.69 144 ALA A N 1
ATOM 1145 C CA . ALA A 1 144 ? 11.673 -13.968 -17.820 1.00 54.69 144 ALA A CA 1
ATOM 1146 C C . ALA A 1 144 ? 10.469 -14.869 -17.492 1.00 54.69 144 ALA A C 1
ATOM 1148 O O . ALA A 1 144 ? 10.600 -15.842 -16.752 1.00 54.69 144 ALA A O 1
ATOM 1149 N N . PHE A 1 145 ? 9.303 -14.559 -18.070 1.00 56.22 145 PHE A N 1
ATOM 1150 C CA . PHE A 1 145 ? 8.108 -15.408 -18.007 1.00 56.22 145 PHE A CA 1
ATOM 1151 C C . PHE A 1 145 ? 8.057 -16.346 -19.214 1.00 56.22 145 PHE A C 1
ATOM 1153 O O . PHE A 1 145 ? 7.840 -15.918 -20.349 1.00 56.22 145 PHE A O 1
ATOM 1160 N N . GLU A 1 146 ? 8.243 -17.639 -18.968 1.00 65.69 146 GLU A N 1
ATOM 1161 C CA . GLU A 1 146 ? 8.232 -18.676 -19.991 1.00 65.69 146 GLU A CA 1
ATOM 1162 C C . GLU A 1 146 ? 6.806 -19.151 -20.269 1.00 65.69 146 GLU A C 1
ATOM 1164 O O . GLU A 1 146 ? 6.034 -19.447 -19.357 1.00 65.69 146 GLU A O 1
ATOM 1169 N N . LYS A 1 147 ? 6.441 -19.261 -21.550 1.00 76.31 147 LYS A N 1
ATOM 1170 C CA . LYS A 1 147 ? 5.156 -19.844 -21.945 1.00 76.31 147 LYS A CA 1
ATOM 1171 C C . LYS A 1 147 ? 5.208 -21.362 -21.749 1.00 76.31 147 LYS A C 1
ATOM 1173 O O . LYS A 1 147 ? 5.839 -22.062 -22.537 1.00 76.31 147 LYS A O 1
ATOM 1178 N N . VAL A 1 148 ? 4.496 -21.870 -20.745 1.00 73.31 148 VAL A N 1
ATOM 1179 C CA . VAL A 1 148 ? 4.448 -23.309 -20.414 1.00 73.31 148 VAL A CA 1
ATOM 1180 C C . VAL A 1 148 ? 3.267 -24.036 -21.060 1.00 73.31 148 VAL A C 1
ATOM 1182 O O . VAL A 1 148 ? 3.321 -25.246 -21.272 1.00 73.31 148 VAL A O 1
ATOM 1185 N N . ALA A 1 149 ? 2.194 -23.312 -21.393 1.00 76.94 149 ALA A N 1
ATOM 1186 C CA . ALA A 1 149 ? 1.043 -23.830 -22.131 1.00 76.94 149 ALA A CA 1
ATOM 1187 C C . ALA A 1 149 ? 0.303 -22.692 -22.852 1.00 76.94 149 ALA A C 1
ATOM 1189 O O . ALA A 1 149 ? 0.608 -21.510 -22.676 1.00 76.94 149 ALA A O 1
ATOM 1190 N N . ASP A 1 150 ? -0.683 -23.028 -23.685 1.00 78.50 150 ASP A N 1
ATOM 1191 C CA . ASP A 1 150 ? -1.530 -22.010 -24.306 1.00 78.50 150 ASP A CA 1
ATOM 1192 C C . ASP A 1 150 ? -2.288 -21.208 -23.248 1.00 78.50 150 ASP A C 1
ATOM 1194 O O . ASP A 1 150 ? -3.022 -21.759 -22.430 1.00 78.50 150 ASP A O 1
ATOM 1198 N N . GLY A 1 151 ? -2.058 -19.893 -23.257 1.00 73.88 151 GLY A N 1
ATOM 1199 C CA . GLY A 1 151 ? -2.610 -18.986 -22.261 1.00 73.88 151 GLY A CA 1
ATOM 1200 C C . GLY A 1 151 ? -2.004 -19.142 -20.866 1.00 73.88 151 GLY A C 1
ATOM 1201 O O . GLY A 1 151 ? -2.635 -18.695 -19.919 1.00 73.88 151 GLY A O 1
ATOM 1202 N N . ARG A 1 152 ? -0.832 -19.769 -20.694 1.00 75.25 152 ARG A N 1
ATOM 1203 C CA . ARG A 1 152 ? -0.178 -19.896 -19.383 1.00 75.25 152 ARG A CA 1
ATOM 1204 C C . ARG A 1 152 ? 1.317 -19.611 -19.460 1.00 75.25 152 ARG A C 1
ATOM 1206 O O . ARG A 1 152 ? 2.028 -20.209 -20.270 1.00 75.25 152 ARG A O 1
ATOM 1213 N N . TRP A 1 153 ? 1.780 -18.759 -18.554 1.00 84.44 153 TRP A N 1
ATOM 1214 C CA . TRP A 1 153 ? 3.172 -18.349 -18.415 1.00 84.44 153 TRP A CA 1
ATOM 1215 C C . TRP A 1 153 ? 3.640 -18.508 -16.974 1.00 84.44 153 TRP A C 1
ATOM 1217 O O . TRP A 1 153 ? 2.860 -18.294 -16.045 1.00 84.44 153 TRP A O 1
ATOM 1227 N N . GLU A 1 154 ? 4.900 -18.883 -16.789 1.00 73.06 154 GLU A N 1
ATOM 1228 C CA . GLU A 1 154 ? 5.502 -19.104 -15.475 1.00 73.06 154 GLU A CA 1
ATOM 1229 C C . GLU A 1 154 ? 6.875 -18.438 -15.375 1.00 73.06 154 GLU A C 1
ATOM 1231 O O . GLU A 1 154 ? 7.625 -18.406 -16.347 1.00 73.06 154 GLU A O 1
ATOM 1236 N N . ALA A 1 155 ? 7.205 -17.909 -14.199 1.00 61.62 155 ALA A N 1
ATOM 1237 C CA . ALA A 1 155 ? 8.535 -17.395 -13.881 1.00 61.62 155 ALA A CA 1
ATOM 1238 C C . ALA A 1 155 ? 8.904 -17.735 -12.438 1.00 61.62 155 ALA A C 1
ATOM 1240 O O . ALA A 1 155 ? 8.050 -17.718 -11.548 1.00 61.62 155 ALA A O 1
ATOM 1241 N N . MET A 1 156 ? 10.188 -17.986 -12.196 1.00 59.06 156 MET A N 1
ATOM 1242 C CA . MET A 1 156 ? 10.743 -17.999 -10.845 1.00 59.06 156 MET A CA 1
ATOM 1243 C C . MET A 1 156 ? 11.245 -16.601 -10.509 1.00 59.06 156 MET A C 1
ATOM 1245 O O . MET A 1 156 ? 12.166 -16.100 -11.144 1.00 59.06 156 MET A O 1
ATOM 1249 N N . VAL A 1 157 ? 10.645 -15.981 -9.499 1.00 55.62 157 VAL A N 1
ATOM 1250 C CA . VAL A 1 157 ? 10.989 -14.630 -9.051 1.00 55.62 157 VAL A CA 1
ATOM 1251 C C . VAL A 1 157 ? 11.520 -14.735 -7.636 1.00 55.62 157 VAL A C 1
ATOM 1253 O O . VAL A 1 157 ? 10.755 -14.992 -6.703 1.00 55.62 157 VAL A O 1
ATOM 1256 N N . ASN A 1 158 ? 12.838 -14.590 -7.467 1.00 55.81 158 ASN A N 1
ATOM 1257 C CA . ASN A 1 158 ? 13.490 -14.642 -6.154 1.00 55.81 158 ASN A CA 1
ATOM 1258 C C . ASN A 1 158 ? 13.088 -15.899 -5.335 1.00 55.81 158 ASN A C 1
ATOM 1260 O O . ASN A 1 158 ? 12.823 -15.842 -4.135 1.00 55.81 158 ASN A O 1
ATOM 1264 N N . GLY A 1 159 ? 12.968 -17.054 -6.002 1.00 50.44 159 GLY A N 1
ATOM 1265 C CA . GLY A 1 159 ? 12.581 -18.324 -5.372 1.00 50.44 159 GLY A CA 1
ATOM 1266 C C . GLY A 1 159 ? 11.072 -18.576 -5.228 1.00 50.44 159 GLY A C 1
ATOM 1267 O O . GLY A 1 159 ? 10.692 -19.637 -4.735 1.00 50.44 159 GLY A O 1
ATOM 1268 N N . VAL A 1 160 ? 10.208 -17.662 -5.682 1.00 53.56 160 VAL A N 1
ATOM 1269 C CA . VAL A 1 160 ? 8.745 -17.840 -5.719 1.00 53.56 160 VAL A CA 1
ATOM 1270 C C . VAL A 1 160 ? 8.296 -18.147 -7.145 1.00 53.56 160 VAL A C 1
ATOM 1272 O O . VAL A 1 160 ? 8.622 -17.408 -8.072 1.00 53.56 160 VAL A O 1
ATOM 1275 N N . LEU A 1 161 ? 7.529 -19.225 -7.319 1.00 66.88 161 LEU A N 1
ATOM 1276 C CA . LEU A 1 161 ? 6.923 -19.564 -8.605 1.00 66.88 161 LEU A CA 1
ATOM 1277 C C . LEU A 1 161 ? 5.690 -18.690 -8.842 1.00 66.88 161 LEU A C 1
ATOM 1279 O O . LEU A 1 161 ? 4.691 -18.799 -8.128 1.00 66.88 161 LEU A O 1
ATOM 1283 N N . VAL A 1 162 ? 5.749 -17.860 -9.876 1.00 71.69 162 VAL A N 1
ATOM 1284 C CA . VAL A 1 162 ? 4.631 -17.041 -10.337 1.00 71.69 162 VAL A CA 1
ATOM 1285 C C . VAL A 1 162 ? 4.029 -17.683 -11.574 1.00 71.69 162 VAL A C 1
ATOM 1287 O O . VAL A 1 162 ? 4.741 -17.968 -12.530 1.00 71.69 162 VAL A O 1
ATOM 1290 N N . CYS A 1 163 ? 2.711 -17.869 -11.575 1.00 78.38 163 CYS A N 1
ATOM 1291 C CA . CYS A 1 163 ? 1.957 -18.316 -12.742 1.00 78.38 163 CYS A CA 1
ATOM 1292 C C . CYS A 1 163 ? 0.989 -17.218 -13.185 1.00 78.38 163 CYS A C 1
ATOM 1294 O O . CYS A 1 163 ? 0.222 -16.712 -12.366 1.00 78.38 163 CYS A O 1
ATOM 1296 N N . VAL A 1 164 ? 0.967 -16.908 -14.478 1.00 79.62 164 VAL A N 1
ATOM 1297 C CA . VAL A 1 164 ? -0.030 -16.042 -15.119 1.00 79.62 164 VAL A CA 1
ATOM 1298 C C . VAL A 1 164 ? -0.830 -16.891 -16.098 1.00 79.62 164 VAL A C 1
ATOM 1300 O O . VAL A 1 164 ? -0.258 -17.559 -16.958 1.00 79.62 164 VAL A O 1
ATOM 1303 N N . ALA A 1 165 ? -2.152 -16.885 -15.967 1.00 84.25 165 ALA A N 1
ATOM 1304 C CA . ALA A 1 165 ? -3.060 -17.646 -16.813 1.00 84.25 165 ALA A CA 1
ATOM 1305 C C . ALA A 1 165 ? -4.103 -16.724 -17.452 1.00 84.25 165 ALA A C 1
ATOM 1307 O O . ALA A 1 165 ? -4.769 -15.956 -16.761 1.00 84.25 165 ALA A O 1
ATOM 1308 N N . ALA A 1 166 ? -4.273 -16.825 -18.765 1.00 83.25 166 ALA A N 1
ATOM 1309 C CA . ALA A 1 166 ? -5.365 -16.198 -19.487 1.00 83.25 166 ALA A CA 1
ATOM 1310 C C . ALA A 1 166 ? -6.691 -16.831 -19.045 1.00 83.25 166 ALA A C 1
ATOM 1312 O O . ALA A 1 166 ? -6.858 -18.053 -19.043 1.00 83.25 166 ALA A O 1
ATOM 1313 N N . VAL A 1 167 ? -7.639 -15.983 -18.672 1.00 87.19 167 VAL A N 1
ATOM 1314 C CA . VAL A 1 167 ? -8.993 -16.353 -18.265 1.00 87.19 167 VAL A CA 1
ATOM 1315 C C . VAL A 1 167 ? -10.002 -15.605 -19.127 1.00 87.19 167 VAL A C 1
ATOM 1317 O O . VAL A 1 167 ? -9.655 -14.736 -19.929 1.00 87.19 167 VAL A O 1
ATOM 1320 N N . LYS A 1 168 ? -11.282 -15.952 -18.984 1.00 83.62 168 LYS A N 1
ATOM 1321 C CA . LYS A 1 168 ? -12.343 -15.184 -19.627 1.00 83.62 168 LYS A CA 1
ATOM 1322 C C . LYS A 1 168 ? -12.265 -13.741 -19.112 1.00 83.62 168 LYS A C 1
ATOM 1324 O O . LYS A 1 168 ? -12.327 -13.530 -17.905 1.00 83.62 168 LYS A O 1
ATOM 1329 N N . ASP A 1 169 ? -12.104 -12.800 -20.037 1.00 85.19 169 ASP A N 1
ATOM 1330 C CA . ASP A 1 169 ? -12.041 -11.355 -19.786 1.00 85.19 169 ASP A CA 1
ATOM 1331 C C . ASP A 1 169 ? -10.728 -10.833 -19.156 1.00 85.19 169 ASP A C 1
ATOM 1333 O O . ASP A 1 169 ? -10.705 -9.706 -18.665 1.00 85.19 169 ASP A O 1
ATOM 1337 N N . GLY A 1 170 ? -9.621 -11.594 -19.205 1.00 88.94 170 GLY A N 1
ATOM 1338 C CA . GLY A 1 170 ? -8.311 -11.075 -18.786 1.00 88.94 170 GLY A CA 1
ATOM 1339 C C . GLY A 1 170 ? -7.275 -12.132 -18.402 1.00 88.94 170 GLY A C 1
ATOM 1340 O O . GLY A 1 170 ? -7.186 -13.197 -19.012 1.00 88.94 170 GLY A O 1
ATOM 1341 N N . TYR A 1 171 ? -6.492 -11.834 -17.366 1.00 81.81 171 TYR A N 1
ATOM 1342 C CA . TYR A 1 171 ? -5.420 -12.680 -16.841 1.00 81.81 171 TYR A CA 1
ATOM 1343 C C . TYR A 1 171 ? -5.540 -12.820 -15.321 1.00 81.81 171 TYR A C 1
ATOM 1345 O O . TYR A 1 171 ? -5.743 -11.836 -14.615 1.00 81.81 171 TYR A O 1
ATOM 1353 N N . LYS A 1 172 ? -5.401 -14.043 -14.807 1.00 82.19 172 LYS A N 1
ATOM 1354 C CA . LYS A 1 172 ? -5.325 -14.337 -13.370 1.00 82.19 172 LYS A CA 1
ATOM 1355 C C . LYS A 1 172 ? -3.902 -14.744 -13.018 1.00 82.19 172 LYS A C 1
ATOM 1357 O O . LYS A 1 172 ? -3.244 -15.432 -13.799 1.00 82.19 172 LYS A O 1
ATOM 1362 N N . THR A 1 173 ? -3.436 -14.343 -11.844 1.00 81.94 173 THR A N 1
ATOM 1363 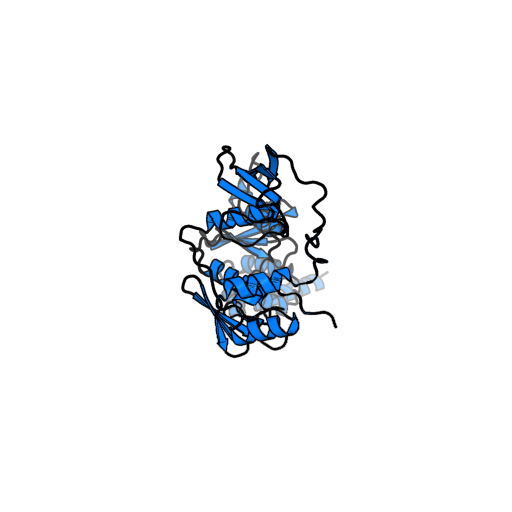C CA . THR A 1 173 ? -2.088 -14.666 -11.372 1.00 81.94 173 THR A CA 1
ATOM 1364 C C . THR A 1 173 ? -2.158 -15.525 -10.116 1.00 81.94 173 THR A C 1
ATOM 1366 O O . THR A 1 173 ? -3.124 -15.455 -9.360 1.00 81.94 173 THR A O 1
ATOM 1369 N N . SER A 1 174 ? -1.150 -16.367 -9.882 1.00 76.38 174 SER A N 1
ATOM 1370 C CA . SER A 1 174 ? -1.062 -17.183 -8.661 1.00 76.38 174 SER A CA 1
ATOM 1371 C C . SER A 1 174 ? -0.816 -16.361 -7.394 1.00 76.38 174 SER A C 1
ATOM 1373 O O . SER A 1 174 ? -0.847 -16.918 -6.301 1.00 76.38 174 SER A O 1
ATOM 1375 N N . MET A 1 175 ? -0.544 -15.061 -7.538 1.00 69.19 175 MET A N 1
ATOM 1376 C CA . MET A 1 175 ? -0.195 -14.156 -6.445 1.00 69.19 175 MET A CA 1
ATOM 1377 C C . MET A 1 175 ? -1.353 -13.240 -6.032 1.00 69.19 175 MET A C 1
ATOM 1379 O O . MET A 1 175 ? -1.284 -12.609 -4.979 1.00 69.19 175 MET A O 1
ATOM 1383 N N . THR A 1 176 ? -2.409 -13.148 -6.842 1.00 65.38 176 THR A N 1
ATOM 1384 C CA . THR A 1 176 ? -3.571 -12.297 -6.579 1.00 65.38 176 THR A CA 1
ATOM 1385 C C . THR A 1 176 ? -4.799 -13.183 -6.388 1.00 65.38 176 THR A C 1
ATOM 1387 O O . THR A 1 176 ? -5.304 -13.790 -7.330 1.00 65.38 176 THR A O 1
ATOM 1390 N N . GLU A 1 177 ? -5.262 -13.309 -5.138 1.00 57.03 177 GLU A N 1
ATOM 1391 C CA . GLU A 1 177 ? -6.153 -14.414 -4.749 1.00 57.03 177 GLU A CA 1
ATOM 1392 C C . GLU A 1 177 ? -7.480 -14.482 -5.520 1.00 57.03 177 GLU A C 1
ATOM 1394 O O . GLU A 1 177 ? -7.997 -15.583 -5.644 1.00 57.03 177 GLU A O 1
ATOM 1399 N N . ASP A 1 178 ? -7.973 -13.412 -6.164 1.00 65.12 178 ASP A N 1
ATOM 1400 C CA . ASP A 1 178 ? -9.124 -13.489 -7.089 1.00 65.12 178 ASP A CA 1
ATOM 1401 C C . ASP A 1 178 ? -9.199 -12.381 -8.161 1.00 65.12 178 ASP A C 1
ATOM 1403 O O . ASP A 1 178 ? -10.222 -12.222 -8.830 1.00 65.12 178 ASP A O 1
ATOM 1407 N N . ALA A 1 179 ? -8.126 -11.617 -8.372 1.00 69.62 179 ALA A N 1
ATOM 1408 C CA . ALA A 1 179 ? -8.149 -10.516 -9.334 1.00 69.62 179 ALA A CA 1
ATOM 1409 C C . ALA A 1 179 ? -8.041 -11.025 -10.783 1.00 69.62 179 ALA A C 1
ATOM 1411 O O . ALA A 1 179 ? -7.158 -11.820 -11.109 1.00 69.62 179 ALA A O 1
ATOM 1412 N N . VAL A 1 180 ? -8.924 -10.530 -11.657 1.00 80.88 180 VAL A N 1
ATOM 1413 C CA . VAL A 1 180 ? -8.794 -10.658 -13.116 1.00 80.88 180 VAL A CA 1
ATOM 1414 C C . VAL A 1 180 ? -8.270 -9.334 -13.650 1.00 80.88 180 VAL A C 1
ATOM 1416 O O . VAL A 1 180 ? -8.910 -8.296 -13.490 1.00 80.88 180 VAL A O 1
ATOM 1419 N N . LEU A 1 181 ? -7.086 -9.379 -14.247 1.00 78.94 181 LEU A N 1
ATOM 1420 C CA . LEU A 1 181 ? -6.359 -8.219 -14.741 1.00 78.94 181 LEU A CA 1
ATOM 1421 C C . LEU A 1 181 ? -6.603 -8.059 -16.239 1.00 78.94 181 LEU A C 1
ATOM 1423 O O . LEU A 1 181 ? -6.700 -9.044 -16.971 1.00 78.94 181 LEU A O 1
ATOM 1427 N N . THR A 1 182 ? -6.738 -6.813 -16.680 1.00 76.44 182 THR A N 1
ATOM 1428 C CA . THR A 1 182 ? -7.215 -6.452 -18.024 1.00 76.44 182 THR A CA 1
ATOM 1429 C C . THR A 1 182 ? -6.276 -6.885 -19.142 1.00 76.44 182 THR A C 1
ATOM 1431 O O . THR A 1 182 ? -6.724 -7.175 -20.250 1.00 76.44 182 THR A O 1
ATOM 1434 N N . ASP A 1 183 ? -4.983 -6.957 -18.851 1.00 80.25 183 ASP A N 1
ATOM 1435 C CA . ASP A 1 183 ? -3.931 -7.252 -19.811 1.00 80.25 183 ASP A CA 1
ATOM 1436 C C . ASP A 1 183 ? -2.746 -7.958 -19.140 1.00 80.25 183 ASP A C 1
ATOM 1438 O O . ASP A 1 183 ? -2.619 -8.028 -17.913 1.00 80.25 183 ASP A O 1
ATOM 1442 N N . TYR A 1 184 ? -1.907 -8.545 -19.989 1.00 61.59 184 TYR A N 1
ATOM 1443 C CA . TYR A 1 184 ? -0.803 -9.407 -19.586 1.00 61.59 184 TYR A CA 1
ATOM 1444 C C . TYR A 1 184 ? 0.304 -8.638 -18.856 1.00 61.59 184 TYR A C 1
ATOM 1446 O O . TYR A 1 184 ? 0.859 -9.147 -17.883 1.00 61.59 184 TYR A O 1
ATOM 1454 N N . ASP A 1 185 ? 0.581 -7.402 -19.274 1.00 63.28 185 ASP A N 1
ATOM 1455 C CA . ASP A 1 185 ? 1.635 -6.576 -18.683 1.00 63.28 185 ASP A CA 1
ATOM 1456 C C . ASP A 1 185 ? 1.260 -6.174 -17.253 1.00 63.28 185 ASP A C 1
ATOM 1458 O O . ASP A 1 185 ? 2.057 -6.334 -16.327 1.00 63.28 185 ASP A O 1
ATOM 1462 N N . THR A 1 186 ? 0.001 -5.783 -17.037 1.00 64.38 186 THR A N 1
ATOM 1463 C CA . THR A 1 186 ? -0.546 -5.527 -15.699 1.00 64.38 186 THR A CA 1
ATOM 1464 C C . THR A 1 186 ? -0.480 -6.781 -14.821 1.00 64.38 186 THR A C 1
ATOM 1466 O O . THR A 1 186 ? -0.136 -6.699 -13.641 1.00 64.38 186 THR A O 1
ATOM 1469 N N . ALA A 1 187 ? -0.739 -7.965 -15.387 1.00 60.69 187 ALA A N 1
ATOM 1470 C CA . ALA A 1 187 ? -0.619 -9.231 -14.666 1.00 60.69 187 ALA A CA 1
ATOM 1471 C C . ALA A 1 187 ? 0.807 -9.573 -14.237 1.00 60.69 187 ALA A C 1
ATOM 1473 O O . ALA A 1 187 ? 0.999 -10.103 -13.138 1.00 60.69 187 ALA A O 1
ATOM 1474 N N . ILE A 1 188 ? 1.803 -9.235 -15.052 1.00 59.81 188 ILE A N 1
ATOM 1475 C CA . ILE A 1 188 ? 3.211 -9.365 -14.677 1.00 59.81 188 ILE A CA 1
ATOM 1476 C C . ILE A 1 188 ? 3.547 -8.383 -13.555 1.00 59.81 188 ILE A C 1
ATOM 1478 O O . ILE A 1 188 ? 4.058 -8.809 -12.520 1.00 59.81 188 ILE A O 1
ATOM 1482 N N . VAL A 1 189 ? 3.226 -7.097 -13.724 1.00 61.00 189 VAL A N 1
ATOM 1483 C CA . VAL A 1 189 ? 3.554 -6.046 -12.747 1.00 61.00 189 VAL A CA 1
ATOM 1484 C C . VAL A 1 189 ? 2.956 -6.358 -11.377 1.00 61.00 189 VAL A C 1
ATOM 1486 O O . VAL A 1 189 ? 3.684 -6.399 -10.386 1.00 61.00 189 VAL A O 1
ATOM 1489 N N . GLU A 1 190 ? 1.661 -6.671 -11.310 1.00 61.88 190 GLU A N 1
ATOM 1490 C CA . GLU A 1 190 ? 0.993 -7.009 -10.047 1.00 61.88 190 GLU A CA 1
ATOM 1491 C C . GLU A 1 190 ? 1.578 -8.266 -9.395 1.00 61.88 190 GLU A C 1
ATOM 1493 O O . GLU A 1 190 ? 1.703 -8.342 -8.171 1.00 61.88 190 GLU A O 1
ATOM 1498 N N . SER A 1 191 ? 2.001 -9.244 -10.198 1.00 57.44 191 SER A N 1
ATOM 1499 C CA . SER A 1 191 ? 2.636 -10.450 -9.670 1.00 57.44 191 SER A CA 1
ATOM 1500 C C . SER A 1 191 ? 4.024 -10.177 -9.100 1.00 57.44 191 SER A C 1
ATOM 1502 O O . SER A 1 191 ? 4.346 -10.685 -8.028 1.00 57.44 191 SER A O 1
ATOM 1504 N N . LEU A 1 192 ? 4.835 -9.357 -9.774 1.00 57.75 192 LEU A N 1
ATOM 1505 C CA . LEU A 1 192 ? 6.157 -8.956 -9.287 1.00 57.75 192 LEU A CA 1
ATOM 1506 C C . LEU A 1 192 ? 6.046 -8.125 -8.005 1.00 57.75 192 LEU A C 1
ATOM 1508 O O . LEU A 1 192 ? 6.763 -8.388 -7.041 1.00 57.75 192 LEU A O 1
ATOM 1512 N N . LEU A 1 193 ? 5.092 -7.191 -7.948 1.00 58.72 193 LEU A N 1
ATOM 1513 C CA . LEU A 1 193 ? 4.794 -6.420 -6.740 1.00 58.72 193 LEU A CA 1
ATOM 1514 C C . LEU A 1 193 ? 4.337 -7.322 -5.590 1.00 58.72 193 LEU A C 1
ATOM 1516 O O . LEU A 1 193 ? 4.760 -7.136 -4.449 1.00 58.72 193 LEU A O 1
ATOM 1520 N N . ALA A 1 194 ? 3.493 -8.317 -5.865 1.00 59.41 194 ALA A N 1
ATOM 1521 C CA . ALA A 1 194 ? 3.051 -9.272 -4.857 1.00 59.41 194 ALA A CA 1
ATOM 1522 C C . ALA A 1 194 ? 4.206 -10.145 -4.337 1.00 59.41 194 ALA A C 1
ATOM 1524 O O . ALA A 1 194 ? 4.296 -10.373 -3.131 1.00 59.41 194 ALA A O 1
ATOM 1525 N N . VAL A 1 195 ? 5.122 -10.576 -5.211 1.00 54.69 195 VAL A N 1
ATOM 1526 C CA . VAL A 1 195 ? 6.341 -11.296 -4.812 1.00 54.69 195 VAL A CA 1
ATOM 1527 C C . VAL A 1 195 ? 7.257 -10.410 -3.968 1.00 54.69 195 VAL A C 1
ATOM 1529 O O . VAL A 1 195 ? 7.680 -10.838 -2.896 1.00 54.69 195 VAL A O 1
ATOM 1532 N N . ALA A 1 196 ? 7.493 -9.161 -4.376 1.00 53.22 196 ALA A N 1
ATOM 1533 C CA . ALA A 1 196 ? 8.284 -8.207 -3.603 1.00 53.22 196 ALA A CA 1
ATOM 1534 C C . ALA A 1 196 ? 7.676 -7.976 -2.207 1.00 53.22 196 ALA A C 1
ATOM 1536 O O . ALA A 1 196 ? 8.374 -8.070 -1.200 1.00 53.22 196 ALA A O 1
ATOM 1537 N N . ARG A 1 197 ? 6.350 -7.793 -2.115 1.00 56.72 197 ARG A N 1
ATOM 1538 C CA . ARG A 1 197 ? 5.626 -7.705 -0.831 1.00 56.72 197 ARG A CA 1
ATOM 1539 C C . ARG A 1 197 ? 5.783 -8.965 0.024 1.00 56.72 197 ARG A C 1
ATOM 1541 O O . ARG A 1 197 ? 5.835 -8.861 1.246 1.00 56.72 197 ARG A O 1
ATOM 1548 N N . HIS A 1 198 ? 5.844 -10.139 -0.603 1.00 53.28 198 HIS A N 1
ATOM 1549 C CA . HIS A 1 198 ? 6.020 -11.424 0.077 1.00 53.28 198 HIS A CA 1
ATOM 1550 C C . HIS A 1 198 ? 7.462 -11.651 0.567 1.00 53.28 198 HIS A C 1
ATOM 1552 O O . HIS A 1 198 ? 7.670 -12.376 1.537 1.00 53.28 198 HIS A O 1
ATOM 1558 N N . GLN A 1 199 ? 8.444 -11.033 -0.096 1.00 45.50 199 GLN A N 1
ATOM 1559 C CA . GLN A 1 199 ? 9.880 -11.240 0.126 1.00 45.50 199 GLN A CA 1
ATOM 1560 C C . GLN A 1 199 ? 10.579 -10.134 0.901 1.00 45.50 199 GLN A C 1
ATOM 1562 O O . GLN A 1 199 ? 11.684 -10.365 1.393 1.00 45.50 199 GLN A O 1
ATOM 1567 N N . LEU A 1 200 ? 9.956 -8.962 1.048 1.00 47.34 200 LEU A N 1
ATOM 1568 C CA . LEU A 1 200 ? 10.420 -7.960 1.996 1.00 47.34 200 LEU A CA 1
ATOM 1569 C C . LEU A 1 200 ? 10.629 -8.655 3.353 1.00 47.34 200 LEU A C 1
ATOM 1571 O O . LEU A 1 200 ? 9.664 -9.213 3.896 1.00 47.34 200 LEU A O 1
ATOM 1575 N N . PRO A 1 201 ? 11.857 -8.659 3.921 1.00 36.75 201 PRO A N 1
ATOM 1576 C CA . PRO A 1 201 ? 12.060 -9.135 5.279 1.00 36.75 201 PRO A CA 1
ATOM 1577 C C . PRO A 1 201 ? 11.127 -8.295 6.129 1.00 36.75 201 PRO A C 1
ATOM 1579 O O . PRO A 1 201 ? 11.263 -7.079 6.141 1.00 36.75 201 PRO A O 1
ATOM 1582 N N . GLY A 1 202 ? 10.116 -8.930 6.724 1.00 36.47 202 GLY A N 1
ATOM 1583 C CA . GLY A 1 202 ? 8.924 -8.249 7.207 1.00 36.47 202 GLY A CA 1
ATOM 1584 C C . GLY A 1 202 ? 9.196 -7.196 8.277 1.00 36.47 202 GLY A C 1
ATOM 1585 O O . GLY A 1 202 ? 8.849 -7.401 9.443 1.00 36.47 202 GLY A O 1
ATOM 1586 N N . VAL A 1 203 ? 9.649 -6.010 7.870 1.00 42.34 203 VAL A N 1
ATOM 1587 C CA . VAL A 1 203 ? 9.283 -4.749 8.488 1.00 42.34 203 VAL A CA 1
ATOM 1588 C C . VAL A 1 203 ? 7.829 -4.559 8.092 1.00 42.34 203 VAL A C 1
ATOM 1590 O O . VAL A 1 203 ? 7.477 -3.709 7.282 1.00 42.34 203 VAL A O 1
ATOM 1593 N N . LYS A 1 204 ? 6.944 -5.401 8.651 1.00 47.06 204 LYS A N 1
ATOM 1594 C CA . LYS A 1 204 ? 5.555 -4.969 8.715 1.00 47.06 204 LYS A CA 1
ATOM 1595 C C . LYS A 1 204 ? 5.617 -3.603 9.390 1.00 47.06 204 LYS A C 1
ATOM 1597 O O . LYS A 1 204 ? 6.349 -3.490 10.388 1.00 47.06 204 LYS A O 1
ATOM 1602 N N . PRO A 1 205 ? 4.925 -2.602 8.838 1.00 52.50 205 PRO A N 1
ATOM 1603 C CA . PRO A 1 205 ? 4.947 -1.267 9.398 1.00 52.50 205 PRO A CA 1
ATOM 1604 C C . PRO A 1 205 ? 4.705 -1.358 10.910 1.00 52.50 205 PRO A C 1
ATOM 1606 O O . PRO A 1 205 ? 3.963 -2.229 11.376 1.00 52.50 205 PRO A O 1
ATOM 1609 N N . GLU A 1 206 ? 5.362 -0.495 11.697 1.00 63.31 206 GLU A N 1
ATOM 1610 C CA . GLU A 1 206 ? 5.172 -0.458 13.163 1.00 63.31 206 GLU A CA 1
ATOM 1611 C C . GLU A 1 206 ? 3.674 -0.384 13.521 1.00 63.31 206 GLU A C 1
ATOM 1613 O O . GLU A 1 206 ? 3.253 -0.860 14.583 1.00 63.31 206 GLU A O 1
ATOM 1618 N N . PHE A 1 207 ? 2.887 0.156 12.587 1.00 73.75 207 PHE A N 1
ATOM 1619 C CA . PHE A 1 207 ? 1.458 0.361 12.649 1.00 73.75 207 PHE A CA 1
ATOM 1620 C C . PHE A 1 207 ? 0.730 -0.254 11.452 1.00 73.75 207 PHE A C 1
ATOM 1622 O O . PHE A 1 207 ? 1.045 0.045 10.303 1.00 73.75 207 PHE A O 1
ATOM 1629 N N . GLU A 1 208 ? -0.297 -1.050 11.724 1.00 80.88 208 GLU A N 1
ATOM 1630 C CA . GLU A 1 208 ? -1.299 -1.451 10.736 1.00 80.88 208 GLU A CA 1
ATOM 1631 C C . GLU A 1 208 ? -2.476 -0.470 10.820 1.00 80.88 208 GLU A C 1
ATOM 1633 O O . GLU A 1 208 ? -2.969 -0.186 11.913 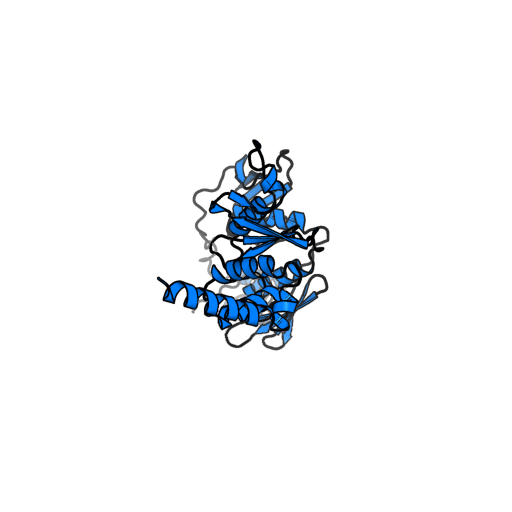1.00 80.88 208 GLU A O 1
ATOM 1638 N N . ILE A 1 209 ? -2.899 0.089 9.684 1.00 82.38 209 ILE A N 1
ATOM 1639 C CA . ILE A 1 209 ? -3.903 1.159 9.627 1.00 82.38 209 ILE A CA 1
ATOM 1640 C C . ILE A 1 209 ? -5.143 0.644 8.908 1.00 82.38 209 ILE A C 1
ATOM 1642 O O . ILE A 1 209 ? -5.045 0.059 7.831 1.00 82.38 209 ILE A O 1
ATOM 1646 N N . PHE A 1 210 ? -6.309 0.908 9.487 1.00 82.31 210 PHE A N 1
ATOM 1647 C CA . PHE A 1 210 ? -7.591 0.471 8.958 1.00 82.31 210 PHE A CA 1
ATOM 1648 C C . PHE A 1 210 ? -8.605 1.609 8.945 1.00 82.31 210 PHE A C 1
ATOM 1650 O O . PHE A 1 210 ? -8.621 2.460 9.838 1.00 82.31 210 PHE A O 1
ATOM 1657 N N . THR A 1 211 ? -9.514 1.594 7.972 1.00 80.81 211 THR A N 1
ATOM 1658 C CA . THR A 1 211 ? -10.713 2.436 8.035 1.00 80.81 211 THR A CA 1
ATOM 1659 C C . THR A 1 211 ? -11.688 1.843 9.043 1.00 80.81 211 THR A C 1
ATOM 1661 O O . THR A 1 211 ? -12.001 0.646 8.976 1.00 80.81 211 THR A O 1
ATOM 1664 N N . THR A 1 212 ? -12.218 2.669 9.941 1.00 79.81 212 THR A N 1
ATOM 1665 C CA . THR A 1 212 ? -13.283 2.231 10.850 1.00 79.81 212 THR A CA 1
ATOM 1666 C C . THR A 1 212 ? -14.661 2.356 10.189 1.00 79.81 212 THR A C 1
ATOM 1668 O O . THR A 1 212 ? -14.795 2.655 9.002 1.00 79.81 212 THR A O 1
ATOM 1671 N N . ARG A 1 213 ? -15.724 2.093 10.956 1.00 74.50 213 ARG A N 1
ATOM 1672 C CA . ARG A 1 213 ? -17.109 2.353 10.531 1.00 74.50 213 ARG A CA 1
ATOM 1673 C C . ARG A 1 213 ? -17.506 3.826 10.662 1.00 74.50 213 ARG A C 1
ATOM 1675 O O . ARG A 1 213 ? -18.532 4.209 10.107 1.00 74.50 213 ARG A O 1
ATOM 1682 N N . LEU A 1 214 ? -16.738 4.617 11.410 1.00 72.00 214 LEU A N 1
ATOM 1683 C CA . LEU A 1 214 ? -16.979 6.043 11.572 1.00 72.00 214 LEU A CA 1
ATOM 1684 C C . LEU A 1 214 ? -16.259 6.806 10.448 1.00 72.00 214 LEU A C 1
ATOM 1686 O O . LEU A 1 214 ? -15.103 6.494 10.145 1.00 72.00 214 LEU A O 1
ATOM 1690 N N . PRO A 1 215 ? -16.923 7.785 9.810 1.00 76.38 215 PRO A N 1
ATOM 1691 C CA . PRO A 1 215 ? -16.302 8.579 8.757 1.00 76.38 215 PRO A CA 1
ATOM 1692 C C . PRO A 1 215 ? -15.104 9.348 9.320 1.00 76.38 215 PRO A C 1
ATOM 1694 O O . PRO A 1 215 ? -15.182 9.893 10.419 1.00 76.38 215 PRO A O 1
ATOM 1697 N N . ASN A 1 216 ? -14.005 9.380 8.565 1.00 83.00 216 ASN A N 1
ATOM 1698 C CA . ASN A 1 216 ? -12.749 10.043 8.936 1.00 83.00 216 ASN A CA 1
ATOM 1699 C C . ASN A 1 216 ? -12.152 9.595 10.281 1.00 83.00 216 ASN A C 1
ATOM 1701 O O . ASN A 1 216 ? -11.401 10.342 10.902 1.00 83.00 216 ASN A O 1
ATOM 1705 N N . VAL A 1 217 ? -12.443 8.369 10.724 1.00 85.12 217 VAL A N 1
ATOM 1706 C CA . VAL A 1 217 ? -11.783 7.757 11.884 1.00 85.12 217 VAL A CA 1
ATOM 1707 C C . VAL A 1 217 ? -11.040 6.508 11.439 1.00 85.12 217 VAL A C 1
ATOM 1709 O O . VAL A 1 217 ? -11.606 5.623 10.786 1.00 85.12 217 VAL A O 1
ATOM 1712 N N . PHE A 1 218 ? -9.772 6.427 11.832 1.00 88.00 218 PHE A N 1
ATOM 1713 C CA . PHE A 1 218 ? -8.862 5.351 11.456 1.00 88.00 218 PHE A CA 1
ATOM 1714 C C . PHE A 1 218 ? -8.413 4.586 12.694 1.00 88.00 218 PHE A C 1
ATOM 1716 O O . PHE A 1 218 ? -8.085 5.186 13.718 1.00 88.00 218 PHE A O 1
ATOM 1723 N N . ALA A 1 219 ? -8.392 3.260 12.596 1.00 84.56 219 ALA A N 1
ATOM 1724 C CA . ALA A 1 219 ? -7.827 2.403 13.623 1.00 84.56 219 ALA A CA 1
ATOM 1725 C C . ALA A 1 219 ? -6.363 2.128 13.298 1.00 84.56 219 ALA A C 1
ATOM 1727 O O . ALA A 1 219 ? -6.024 1.767 12.174 1.00 84.56 219 ALA A O 1
ATOM 1728 N N . VAL A 1 220 ? -5.504 2.291 14.296 1.00 86.06 220 VAL A N 1
ATOM 1729 C CA . VAL A 1 220 ? -4.066 2.068 14.198 1.00 86.06 220 VAL A CA 1
ATOM 1730 C C . VAL A 1 220 ? -3.675 0.991 15.197 1.00 86.06 220 VAL A C 1
ATOM 1732 O O . VAL A 1 220 ? -3.759 1.195 16.408 1.00 86.06 220 VAL A O 1
ATOM 1735 N N . HIS A 1 221 ? -3.241 -0.159 14.695 1.00 82.19 221 HIS A N 1
ATOM 1736 C CA . HIS A 1 221 ? -2.772 -1.284 15.497 1.00 82.19 221 HIS A CA 1
ATOM 1737 C C . HIS A 1 221 ? -1.254 -1.266 15.556 1.00 82.19 221 HIS A C 1
ATOM 1739 O O . HIS A 1 221 ? -0.578 -1.453 14.548 1.00 82.19 221 HIS A O 1
ATOM 1745 N N . SER A 1 222 ? -0.694 -1.039 16.743 1.00 78.31 222 SER A N 1
ATOM 1746 C CA . SER A 1 222 ? 0.749 -1.146 16.930 1.00 78.31 222 SER A CA 1
ATOM 1747 C C . SER A 1 222 ? 1.150 -2.608 16.988 1.00 78.31 222 SER A C 1
ATOM 1749 O O . SER A 1 222 ? 0.771 -3.332 17.907 1.00 78.31 222 SER A O 1
ATOM 1751 N N . ARG A 1 223 ? 2.004 -3.038 16.064 1.00 68.25 223 ARG A N 1
ATOM 1752 C CA . ARG A 1 223 ? 2.477 -4.424 16.023 1.00 68.25 223 ARG A CA 1
ATOM 1753 C C . ARG A 1 223 ? 3.344 -4.787 17.229 1.00 68.25 223 ARG A C 1
ATOM 1755 O O . ARG A 1 223 ? 3.352 -5.931 17.670 1.00 68.25 223 ARG A O 1
ATOM 1762 N N . LYS A 1 224 ? 4.071 -3.806 17.775 1.00 72.25 224 LYS A N 1
ATOM 1763 C CA . LYS A 1 224 ? 4.979 -4.002 18.912 1.00 72.25 224 LYS A CA 1
ATOM 1764 C C . LYS A 1 224 ? 4.231 -4.237 20.224 1.00 72.25 224 LYS A C 1
ATOM 1766 O O . LYS A 1 224 ? 4.695 -5.021 21.045 1.00 72.25 224 LYS A O 1
ATOM 1771 N N . SER A 1 225 ? 3.115 -3.542 20.441 1.00 73.31 225 SER A N 1
ATOM 1772 C CA . SER A 1 225 ? 2.340 -3.648 21.685 1.00 73.31 225 SER A CA 1
ATOM 1773 C C . SER A 1 225 ? 1.034 -4.428 21.542 1.00 73.31 225 SER A C 1
ATOM 1775 O O . SER A 1 225 ? 0.425 -4.753 22.557 1.00 73.31 225 SER A O 1
ATOM 1777 N N . GLY A 1 226 ? 0.577 -4.692 20.315 1.00 76.06 226 GLY A N 1
ATOM 1778 C CA . GLY A 1 226 ? -0.753 -5.234 20.033 1.00 76.06 226 GLY A CA 1
ATOM 1779 C C . GLY A 1 226 ? -1.895 -4.279 20.399 1.00 76.06 226 GLY A C 1
ATOM 1780 O O . GLY A 1 226 ? -3.047 -4.699 20.446 1.00 76.06 226 GLY A O 1
ATOM 1781 N N . GLN A 1 227 ? -1.596 -3.015 20.719 1.00 80.94 227 GLN A N 1
ATOM 1782 C CA . GLN A 1 227 ? -2.615 -2.045 21.111 1.00 80.94 227 GLN A CA 1
ATOM 1783 C C . GLN A 1 227 ? -3.237 -1.373 19.892 1.00 80.94 227 GLN A C 1
ATOM 1785 O O . GLN A 1 227 ? -2.540 -1.026 18.937 1.00 80.94 227 GLN A O 1
ATOM 1790 N N . ARG A 1 228 ? -4.547 -1.150 19.986 1.00 87.62 228 ARG A N 1
ATOM 1791 C CA . ARG A 1 228 ? -5.354 -0.406 19.025 1.00 87.62 228 ARG A CA 1
ATOM 1792 C C . ARG A 1 228 ? -5.565 1.016 19.525 1.00 87.62 228 ARG A C 1
ATOM 1794 O O . ARG A 1 228 ? -6.004 1.208 20.659 1.00 87.62 228 ARG A O 1
ATOM 1801 N N . TYR A 1 229 ? -5.346 1.986 18.650 1.00 85.62 229 TYR A N 1
ATOM 1802 C CA . TYR A 1 229 ? -5.687 3.386 18.873 1.00 85.62 229 TYR A CA 1
ATOM 1803 C C . TYR A 1 229 ? -6.587 3.893 17.757 1.00 85.62 229 TYR A C 1
ATOM 1805 O O . TYR A 1 229 ? -6.568 3.374 16.646 1.00 85.62 229 TYR A O 1
ATOM 1813 N N . GLU A 1 230 ? -7.362 4.922 18.056 1.00 89.50 230 GLU A N 1
ATOM 1814 C CA . GLU A 1 230 ? -8.165 5.637 17.075 1.00 89.50 230 GLU A CA 1
ATOM 1815 C C . GLU A 1 230 ? -7.505 6.970 16.782 1.00 89.50 230 GLU A C 1
ATOM 1817 O O . GLU A 1 230 ? -6.995 7.646 17.682 1.00 89.50 230 GLU A O 1
ATOM 1822 N N . VAL A 1 231 ? -7.503 7.321 15.506 1.00 89.19 231 VAL A N 1
ATOM 1823 C CA . VAL A 1 231 ? -6.901 8.536 14.987 1.00 89.19 231 VAL A CA 1
ATOM 1824 C C . VAL A 1 231 ? -7.956 9.303 14.211 1.00 89.19 231 VAL A C 1
ATOM 1826 O O . VAL A 1 231 ? -8.624 8.761 13.328 1.00 89.19 231 VAL A O 1
ATOM 1829 N N . TYR A 1 232 ? -8.060 10.580 14.553 1.00 90.44 232 TYR A N 1
ATOM 1830 C CA . TYR A 1 232 ? -9.007 11.540 14.015 1.00 90.44 232 TYR A CA 1
ATOM 1831 C C . TYR A 1 232 ? -8.192 12.637 13.312 1.00 90.44 232 TYR A C 1
ATOM 1833 O O . TYR A 1 232 ? -7.799 13.622 13.947 1.00 90.44 232 TYR A O 1
ATOM 1841 N N . PRO A 1 233 ? -7.843 12.455 12.026 1.00 85.94 233 PRO A N 1
ATOM 1842 C CA . PRO A 1 233 ? -6.981 13.386 11.304 1.00 85.94 233 PRO A CA 1
ATOM 1843 C C . PRO A 1 233 ? -7.571 14.799 11.218 1.00 85.94 233 PRO A C 1
ATOM 1845 O O . PRO A 1 233 ? -6.814 15.759 11.342 1.00 85.94 233 PRO A O 1
ATOM 1848 N N . ASP A 1 234 ? -8.897 14.927 11.095 1.00 86.69 234 ASP A N 1
ATOM 1849 C CA . ASP A 1 234 ? -9.593 16.219 10.991 1.00 86.69 234 ASP A CA 1
ATOM 1850 C C . ASP A 1 234 ? -9.429 17.074 12.254 1.00 86.69 234 ASP A C 1
ATOM 1852 O O . ASP A 1 234 ? -9.162 18.272 12.178 1.00 86.69 234 ASP A O 1
ATOM 1856 N N . SER A 1 235 ? -9.544 16.455 13.432 1.00 86.06 235 SER A N 1
ATOM 1857 C CA . SER A 1 235 ? -9.346 17.116 14.727 1.00 86.06 235 SER A CA 1
ATOM 1858 C C . SER A 1 235 ? -7.907 17.029 15.233 1.00 86.06 235 SER A C 1
ATOM 1860 O O . SER A 1 235 ? -7.631 17.443 16.357 1.00 86.06 235 SER A O 1
ATOM 1862 N N . ASN A 1 236 ? -6.990 16.478 14.429 1.00 87.75 236 ASN A N 1
ATOM 1863 C CA . ASN A 1 236 ? -5.594 16.245 14.791 1.00 87.75 236 ASN A CA 1
ATOM 1864 C C . ASN A 1 236 ? -5.435 15.532 16.153 1.00 87.75 236 ASN A C 1
ATOM 1866 O O . ASN A 1 236 ? -4.571 15.889 16.962 1.00 87.75 236 ASN A O 1
ATOM 1870 N N . SER A 1 237 ? -6.286 14.535 16.424 1.00 88.00 237 SER A N 1
ATOM 1871 C CA . SER A 1 237 ? -6.329 13.837 17.714 1.00 88.00 237 SER A CA 1
ATOM 1872 C C . SER A 1 237 ? -6.117 12.326 17.607 1.00 88.00 237 SER A C 1
ATOM 1874 O O . SER A 1 237 ? -6.364 11.704 16.573 1.00 88.00 237 SER A O 1
ATOM 1876 N N . CYS A 1 238 ? -5.617 11.729 18.692 1.00 89.12 238 CYS A N 1
ATOM 1877 C CA . CYS A 1 238 ? -5.384 10.293 18.818 1.00 89.12 238 CYS A CA 1
ATOM 1878 C C . CYS A 1 238 ? -5.748 9.814 20.231 1.00 89.12 238 CYS A C 1
ATOM 1880 O O . CYS A 1 238 ? -5.516 10.524 21.207 1.00 89.12 238 CYS A O 1
ATOM 1882 N N . THR A 1 239 ? -6.278 8.595 20.361 1.00 86.69 239 THR A N 1
ATOM 1883 C CA . THR A 1 239 ? -6.610 7.994 21.670 1.00 86.69 239 THR A CA 1
ATOM 1884 C C . THR A 1 239 ? -5.417 7.361 22.384 1.00 86.69 239 THR A C 1
ATOM 1886 O O . THR A 1 239 ? -5.579 6.772 23.455 1.00 86.69 239 THR A O 1
ATOM 1889 N N . CYS A 1 240 ? -4.206 7.454 21.827 1.00 84.12 240 CYS A N 1
ATOM 1890 C CA . CYS A 1 240 ? -3.039 6.891 22.486 1.00 84.12 240 CYS A CA 1
ATOM 1891 C C . CYS A 1 240 ? -2.678 7.685 23.764 1.00 84.12 240 CYS A C 1
ATOM 1893 O O . CYS A 1 240 ? -2.833 8.912 23.807 1.00 84.12 240 CYS A O 1
ATOM 1895 N N . PRO A 1 241 ? -2.128 7.027 24.803 1.00 79.50 241 PRO A N 1
ATOM 1896 C CA . PRO A 1 241 ? -1.731 7.705 26.040 1.00 79.50 241 PRO A CA 1
ATOM 1897 C C . PRO A 1 241 ? -0.733 8.846 25.817 1.00 79.50 241 PRO A C 1
ATOM 1899 O O . PRO A 1 241 ? -0.742 9.841 26.536 1.00 79.50 241 PRO A O 1
ATOM 1902 N N . HIS A 1 242 ? 0.132 8.721 24.807 1.00 81.38 242 HIS A N 1
ATOM 1903 C CA . HIS A 1 242 ? 1.125 9.746 24.500 1.00 81.38 242 HIS A CA 1
ATOM 1904 C C . HIS A 1 242 ? 0.466 11.056 24.050 1.00 81.38 242 HIS A C 1
ATOM 1906 O O . HIS A 1 242 ? 0.859 12.120 24.523 1.00 81.38 242 HIS A O 1
ATOM 1912 N N . TRP A 1 243 ? -0.575 10.975 23.217 1.00 86.00 243 TRP A N 1
ATOM 1913 C CA . TRP A 1 243 ? -1.372 12.129 22.808 1.00 86.00 243 TRP A CA 1
ATOM 1914 C C . TRP A 1 243 ? -2.126 12.723 24.001 1.00 86.00 243 TRP A C 1
ATOM 1916 O O . TRP A 1 243 ? -1.983 13.911 24.291 1.00 86.00 243 TRP A O 1
ATOM 1926 N N . LEU A 1 244 ? -2.836 11.888 24.770 1.00 79.75 244 LEU A N 1
ATOM 1927 C CA . LEU A 1 244 ? -3.653 12.334 25.908 1.00 79.75 244 LEU A CA 1
ATOM 1928 C C . LEU A 1 244 ? -2.866 13.160 26.933 1.00 79.75 244 LEU A C 1
ATOM 1930 O O . LEU A 1 244 ? -3.413 14.085 27.524 1.00 79.75 244 LEU A O 1
ATOM 1934 N N . HIS A 1 245 ? -1.582 12.856 27.124 1.00 80.25 245 HIS A N 1
ATOM 1935 C CA . HIS A 1 245 ? -0.757 13.513 28.136 1.00 80.25 245 HIS A CA 1
ATOM 1936 C C . HIS A 1 245 ? 0.139 14.641 27.617 1.00 80.25 245 HIS A C 1
ATOM 1938 O O . HIS A 1 245 ? 0.679 15.383 28.436 1.00 80.25 245 HIS A O 1
ATOM 1944 N N . ARG A 1 246 ? 0.383 14.740 26.304 1.00 80.50 246 ARG A N 1
ATOM 1945 C CA . ARG A 1 246 ? 1.446 15.616 25.773 1.00 80.50 246 ARG A CA 1
ATOM 1946 C C . ARG A 1 246 ? 1.057 16.461 24.566 1.00 80.50 246 ARG A C 1
ATOM 1948 O O . ARG A 1 246 ? 1.884 17.252 24.129 1.00 80.50 246 ARG A O 1
ATOM 1955 N N . HIS A 1 247 ? -0.165 16.340 24.047 1.00 81.00 247 HIS A N 1
ATOM 1956 C CA . HIS A 1 247 ? -0.581 17.051 22.833 1.00 81.00 247 HIS A CA 1
ATOM 1957 C C . HIS A 1 247 ? -0.519 18.586 22.928 1.00 81.00 247 HIS A C 1
ATOM 1959 O O . HIS A 1 247 ? -0.392 19.242 21.901 1.00 81.00 247 HIS A O 1
ATOM 1965 N N . GLU A 1 248 ? -0.565 19.159 24.133 1.00 83.56 248 GLU A N 1
ATOM 1966 C CA . GLU A 1 248 ? -0.446 20.609 24.360 1.00 83.56 248 GLU A CA 1
ATOM 1967 C C . GLU A 1 248 ? 1.010 21.118 24.345 1.00 83.56 248 GLU A C 1
ATOM 1969 O O . GLU A 1 248 ? 1.248 22.321 24.428 1.00 83.56 248 GLU A O 1
ATOM 1974 N N . GLN A 1 249 ? 2.005 20.226 24.257 1.00 83.12 249 GLN A N 1
ATOM 1975 C CA . GLN A 1 249 ? 3.416 20.613 24.219 1.00 83.12 249 GLN A CA 1
ATOM 1976 C C . GLN A 1 249 ? 3.805 21.145 22.836 1.00 83.12 249 GLN A C 1
ATOM 1978 O O . GLN A 1 249 ? 3.503 20.547 21.802 1.00 83.12 249 GLN A O 1
ATOM 1983 N N . GLU A 1 250 ? 4.537 22.257 22.815 1.00 74.00 250 GLU A N 1
ATOM 1984 C CA . GLU A 1 250 ? 5.036 22.853 21.579 1.00 74.00 250 GLU A CA 1
ATOM 1985 C C . GLU A 1 250 ? 5.975 21.879 20.842 1.00 74.00 250 GLU A C 1
ATOM 1987 O O . GLU A 1 250 ? 6.890 21.300 21.430 1.00 74.00 250 GLU A O 1
ATOM 1992 N N . GLY A 1 251 ? 5.722 21.656 19.547 1.00 73.38 251 GLY A N 1
ATOM 1993 C CA . GLY A 1 251 ? 6.486 20.711 18.725 1.00 73.38 251 GLY A CA 1
ATOM 1994 C C . GLY A 1 251 ? 6.113 19.233 18.903 1.00 73.38 251 GLY A C 1
ATOM 1995 O O . GLY A 1 251 ? 6.779 18.372 18.324 1.00 73.38 251 GLY A O 1
ATOM 1996 N N . PHE A 1 252 ? 5.059 18.915 19.663 1.00 79.00 252 PHE A N 1
ATOM 1997 C CA . PHE A 1 252 ? 4.567 17.546 19.800 1.00 79.00 252 PHE A CA 1
ATOM 1998 C C . PHE A 1 252 ? 4.171 16.944 18.442 1.00 79.00 252 PHE A C 1
ATOM 2000 O O . PHE A 1 252 ? 3.423 17.539 17.664 1.00 79.00 252 PHE A O 1
ATOM 2007 N N . ARG A 1 253 ? 4.644 15.720 18.183 1.00 79.19 253 ARG A N 1
ATOM 2008 C CA . ARG A 1 253 ? 4.203 14.887 17.061 1.00 79.19 253 ARG A CA 1
ATOM 2009 C C . ARG A 1 253 ? 3.752 13.531 17.567 1.00 79.19 253 ARG A C 1
ATOM 2011 O O . ARG A 1 253 ? 4.472 12.860 18.310 1.00 79.19 253 ARG A O 1
ATOM 2018 N N . ASP A 1 254 ? 2.561 13.130 17.143 1.00 83.88 254 ASP A N 1
ATOM 2019 C CA . ASP A 1 254 ? 2.054 11.795 17.405 1.00 83.88 254 ASP A CA 1
ATOM 2020 C C . ASP A 1 254 ? 2.334 10.887 16.210 1.00 83.88 254 ASP A C 1
ATOM 2022 O O . ASP A 1 254 ? 1.891 11.130 15.088 1.00 83.88 254 ASP A O 1
ATOM 2026 N N . LYS A 1 255 ? 3.047 9.798 16.485 1.00 83.00 255 LYS A N 1
ATOM 2027 C CA . LYS A 1 255 ? 3.443 8.821 15.474 1.00 83.00 255 LYS A CA 1
ATOM 2028 C C . LYS A 1 255 ? 2.260 8.124 14.795 1.00 83.00 255 LYS A C 1
ATOM 2030 O O . LYS A 1 255 ? 2.404 7.685 13.661 1.00 83.00 255 LYS A O 1
ATOM 2035 N N . HIS A 1 256 ? 1.101 8.023 15.450 1.00 85.38 256 HIS A N 1
ATOM 2036 C CA . HIS A 1 256 ? -0.090 7.406 14.861 1.00 85.38 256 HIS A CA 1
ATOM 2037 C C . HIS A 1 256 ? -0.794 8.381 13.909 1.00 85.38 256 HIS A C 1
ATOM 2039 O O . HIS A 1 256 ? -1.211 7.973 12.828 1.00 85.38 256 HIS A O 1
ATOM 2045 N N . LEU A 1 257 ? -0.867 9.671 14.265 1.00 83.69 257 LEU A N 1
ATOM 2046 C CA . LEU A 1 257 ? -1.328 10.732 13.357 1.00 83.69 257 LEU A CA 1
ATOM 2047 C C . LEU A 1 257 ? -0.452 10.826 12.106 1.00 83.69 257 LEU A C 1
ATOM 2049 O O . LEU A 1 257 ? -0.981 10.888 10.996 1.00 83.69 257 LEU A O 1
ATOM 2053 N N . ASP A 1 258 ? 0.870 10.790 12.269 1.00 84.00 258 ASP A N 1
ATOM 2054 C CA . ASP A 1 258 ? 1.802 10.821 11.139 1.00 84.00 258 ASP A CA 1
ATOM 2055 C C . ASP A 1 258 ? 1.657 9.570 10.255 1.00 84.00 258 ASP A C 1
ATOM 2057 O O . ASP A 1 258 ? 1.623 9.686 9.029 1.00 84.00 258 ASP A O 1
ATOM 2061 N N . ALA A 1 259 ? 1.472 8.390 10.857 1.00 81.81 259 ALA A N 1
ATOM 2062 C CA . ALA A 1 259 ? 1.237 7.148 10.123 1.00 8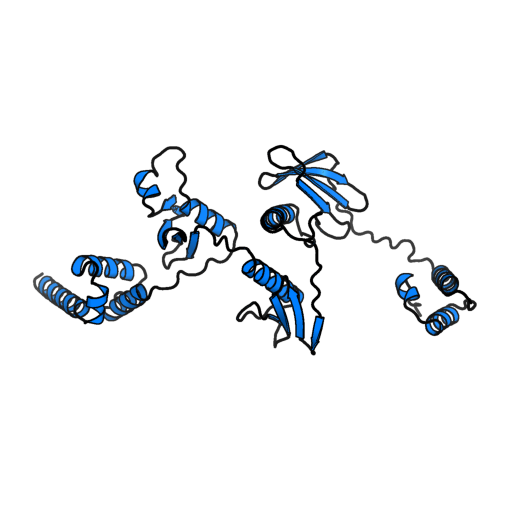1.81 259 ALA A CA 1
ATOM 2063 C C . ALA A 1 259 ? -0.063 7.193 9.296 1.00 81.81 259 ALA A C 1
ATOM 2065 O O . ALA A 1 259 ? -0.056 6.838 8.118 1.00 81.81 259 ALA A O 1
ATOM 2066 N N . VAL A 1 260 ? -1.170 7.682 9.872 1.00 82.06 260 VAL A N 1
ATOM 2067 C CA . VAL A 1 260 ? -2.449 7.833 9.151 1.00 82.06 260 VAL A CA 1
ATOM 2068 C C . VAL A 1 260 ? -2.341 8.862 8.032 1.00 82.06 260 VAL A C 1
ATOM 2070 O O . VAL A 1 260 ? -2.835 8.618 6.936 1.00 82.06 260 VAL A O 1
ATOM 2073 N N . ARG A 1 261 ? -1.651 9.986 8.254 1.00 84.62 261 ARG A N 1
ATOM 2074 C CA . ARG A 1 261 ? -1.414 10.986 7.201 1.00 84.62 261 ARG A CA 1
ATOM 2075 C C . ARG A 1 261 ? -0.618 10.417 6.038 1.00 84.62 261 ARG A C 1
ATOM 2077 O O . ARG A 1 261 ? -1.012 10.621 4.896 1.00 84.62 261 ARG A O 1
ATOM 2084 N N . ALA A 1 262 ? 0.459 9.689 6.325 1.00 74.75 262 ALA A N 1
ATOM 2085 C CA . ALA A 1 262 ? 1.257 9.036 5.296 1.00 74.75 262 ALA A CA 1
ATOM 2086 C C . ALA A 1 262 ? 0.419 8.026 4.495 1.00 74.75 262 ALA A C 1
ATOM 2088 O O . ALA A 1 262 ? 0.495 7.997 3.270 1.00 74.75 262 ALA A O 1
ATOM 2089 N N . ALA A 1 263 ? -0.434 7.252 5.172 1.00 74.00 263 ALA A N 1
ATOM 2090 C CA . ALA A 1 263 ? -1.325 6.301 4.516 1.00 74.00 263 ALA A CA 1
ATOM 2091 C C . ALA A 1 263 ? -2.415 6.968 3.662 1.00 74.00 263 ALA A C 1
ATOM 2093 O O . ALA A 1 263 ? -2.764 6.458 2.606 1.00 74.00 263 ALA A O 1
ATOM 2094 N N . LEU A 1 264 ? -2.938 8.120 4.082 1.00 77.12 264 LEU A N 1
ATOM 2095 C CA . LEU A 1 264 ? -3.889 8.888 3.276 1.00 77.12 264 LEU A CA 1
ATOM 2096 C C . LEU A 1 264 ? -3.219 9.556 2.069 1.00 77.12 264 LEU A C 1
ATOM 2098 O O . LEU A 1 264 ? -3.827 9.657 1.008 1.00 77.12 264 LEU A O 1
ATOM 2102 N N . GLN A 1 265 ? -1.967 9.993 2.216 1.00 73.12 265 GLN A N 1
ATOM 2103 C CA . GLN A 1 265 ? -1.185 10.608 1.140 1.00 73.12 265 GLN A CA 1
ATOM 2104 C C . GLN A 1 265 ? -0.709 9.602 0.089 1.00 73.12 265 GLN A C 1
ATOM 2106 O O . GLN A 1 265 ? -0.518 9.991 -1.059 1.00 73.12 265 GLN A O 1
ATOM 2111 N N . SER A 1 266 ? -0.529 8.328 0.452 1.00 64.56 266 SER A N 1
ATOM 2112 C CA . SER A 1 266 ? -0.079 7.296 -0.490 1.00 64.56 266 SER A CA 1
ATOM 2113 C C . SER A 1 266 ? -1.137 6.909 -1.527 1.00 64.56 266 SER A C 1
ATOM 2115 O O . SER A 1 266 ? -0.806 6.258 -2.512 1.00 64.56 266 SER A O 1
ATOM 2117 N N . GLY A 1 267 ? -2.408 7.271 -1.311 1.00 53.91 267 GLY A N 1
ATOM 2118 C CA . GLY A 1 267 ? -3.514 6.927 -2.211 1.00 53.91 267 GLY A CA 1
ATOM 2119 C C . GLY A 1 267 ? -3.875 5.436 -2.231 1.00 53.91 267 GLY A C 1
ATOM 2120 O O . GLY A 1 267 ? -4.767 5.038 -2.978 1.00 53.91 267 GLY A O 1
ATOM 2121 N N . ILE A 1 268 ? -3.219 4.609 -1.408 1.00 51.12 268 ILE A N 1
ATOM 2122 C CA . ILE A 1 268 ? -3.503 3.177 -1.307 1.00 51.12 268 ILE A CA 1
ATOM 2123 C C . ILE A 1 268 ? -4.831 2.989 -0.558 1.00 51.12 268 ILE A C 1
ATOM 2125 O O . ILE A 1 268 ? -4.975 3.499 0.558 1.00 51.12 268 ILE A O 1
ATOM 2129 N N . PRO A 1 269 ? -5.796 2.231 -1.113 1.00 54.12 269 PRO A N 1
ATOM 2130 C CA . PRO A 1 269 ? -7.029 1.910 -0.411 1.00 54.12 269 PRO A CA 1
ATOM 2131 C C . PRO A 1 269 ? -6.737 1.203 0.915 1.00 54.12 269 PRO A C 1
ATOM 2133 O O . PRO A 1 269 ? -6.163 0.114 0.952 1.00 54.12 269 PRO A O 1
ATOM 2136 N N . LEU A 1 270 ? -7.144 1.829 2.017 1.00 71.94 270 LEU A N 1
ATOM 2137 C CA . LEU A 1 270 ? -7.025 1.240 3.343 1.00 71.94 270 LEU A CA 1
ATOM 2138 C C . LEU A 1 270 ? -8.065 0.133 3.527 1.00 71.94 270 LEU A C 1
ATOM 2140 O O . LEU A 1 270 ? -9.240 0.294 3.191 1.00 71.94 270 LEU A O 1
ATOM 2144 N N . LEU A 1 271 ? -7.630 -0.989 4.100 1.00 71.31 271 LEU A N 1
ATOM 2145 C CA . LEU A 1 271 ? -8.529 -2.082 4.446 1.00 71.31 271 LEU A CA 1
ATOM 2146 C C . LEU A 1 271 ? -9.486 -1.649 5.556 1.00 71.31 271 LEU A C 1
ATOM 2148 O O . LEU A 1 271 ? -9.135 -0.888 6.463 1.00 71.31 271 LEU A O 1
ATOM 2152 N N . ARG A 1 272 ? -10.704 -2.186 5.510 1.00 73.44 272 ARG A N 1
ATOM 2153 C CA . ARG A 1 272 ? -11.653 -2.028 6.608 1.00 73.44 272 ARG A CA 1
ATOM 2154 C C . ARG A 1 272 ? -11.195 -2.854 7.796 1.00 73.44 272 ARG A C 1
ATOM 2156 O O . ARG A 1 272 ? -10.773 -3.995 7.624 1.00 73.44 272 ARG A O 1
ATOM 2163 N N . GLU A 1 273 ? -11.298 -2.278 8.989 1.00 74.44 273 GLU A N 1
ATOM 2164 C CA . GLU A 1 273 ? -10.923 -2.979 10.213 1.00 74.44 273 GLU A CA 1
ATOM 2165 C C . GLU A 1 273 ? -11.732 -4.284 10.325 1.00 74.44 273 GLU A C 1
ATOM 2167 O O . GLU A 1 273 ? -12.969 -4.238 10.243 1.00 74.44 273 GLU A O 1
ATOM 2172 N N . PRO A 1 274 ? -11.070 -5.451 10.455 1.00 68.62 274 PRO A N 1
ATOM 2173 C CA . PRO A 1 274 ? -11.776 -6.709 10.610 1.00 68.62 274 PRO A CA 1
ATOM 2174 C C . PRO A 1 274 ? -12.581 -6.660 11.904 1.00 68.62 274 PRO A C 1
ATOM 2176 O O . PRO A 1 274 ? -12.037 -6.414 12.979 1.00 68.62 274 PRO A O 1
ATOM 2179 N N . GLN A 1 275 ? -13.887 -6.908 11.799 1.00 65.81 275 GLN A N 1
ATOM 2180 C CA . GLN A 1 275 ? -14.738 -6.977 12.977 1.00 65.81 275 GLN A CA 1
ATOM 2181 C C . GLN A 1 275 ? -14.243 -8.057 13.922 1.00 65.81 275 GLN A C 1
ATOM 2183 O O . GLN A 1 275 ? -14.194 -9.239 13.562 1.00 65.81 275 GLN A O 1
ATOM 2188 N N . THR A 1 276 ? -13.962 -7.654 15.153 1.00 70.56 276 THR A N 1
ATOM 2189 C CA . THR A 1 276 ? -13.664 -8.608 16.213 1.00 70.56 276 THR A CA 1
ATOM 2190 C C . THR A 1 276 ? -14.909 -9.439 16.522 1.00 70.56 276 THR A C 1
ATOM 2192 O O . THR A 1 276 ? -16.039 -8.956 16.419 1.00 70.56 276 THR A O 1
ATOM 2195 N N . ASP A 1 277 ? -14.731 -10.682 16.971 1.00 72.31 277 ASP A N 1
ATOM 2196 C CA . ASP A 1 277 ? -15.862 -11.520 17.408 1.00 72.31 277 ASP A CA 1
ATOM 2197 C C . ASP A 1 277 ? -16.671 -10.848 18.520 1.00 72.31 277 ASP A C 1
ATOM 2199 O O . ASP A 1 277 ? -17.873 -11.043 18.642 1.00 72.31 277 ASP A O 1
ATOM 2203 N N . THR A 1 278 ? -16.018 -9.983 19.296 1.00 71.25 278 THR A N 1
ATOM 2204 C CA . THR A 1 278 ? -16.663 -9.162 20.323 1.00 71.25 278 THR A CA 1
ATOM 2205 C C . THR A 1 278 ? -17.559 -8.087 19.722 1.00 71.25 278 THR A C 1
ATOM 2207 O O . THR A 1 278 ? -18.673 -7.905 20.193 1.00 71.25 278 THR A O 1
ATOM 2210 N N . GLU A 1 279 ? -17.123 -7.396 18.671 1.00 74.00 279 GLU A N 1
ATOM 2211 C CA . GLU A 1 279 ? -17.966 -6.422 17.972 1.00 74.00 279 GLU A CA 1
ATOM 2212 C C . GLU A 1 279 ? -19.120 -7.092 17.238 1.00 74.00 279 GLU A C 1
ATOM 2214 O O . GLU A 1 279 ? -20.215 -6.544 17.244 1.00 74.00 279 GLU A O 1
ATOM 2219 N N . LYS A 1 280 ? -18.917 -8.285 16.664 1.00 80.12 280 LYS A N 1
ATOM 2220 C CA . LYS A 1 280 ? -20.017 -9.083 16.096 1.00 80.12 280 LYS A CA 1
ATOM 2221 C C . LYS A 1 280 ? -21.030 -9.477 17.170 1.00 80.12 280 LYS A C 1
ATOM 2223 O O . LYS A 1 280 ? -22.232 -9.404 16.934 1.00 80.12 280 LYS A O 1
ATOM 2228 N N . LEU A 1 281 ? -20.549 -9.859 18.354 1.00 81.06 281 LEU A N 1
ATOM 2229 C CA . LEU A 1 281 ? -21.391 -10.219 19.493 1.00 81.06 281 LEU A CA 1
ATOM 2230 C C . LEU A 1 281 ? -22.210 -9.018 19.996 1.00 81.06 281 LEU A C 1
ATOM 2232 O O . LEU A 1 281 ? -23.413 -9.142 20.209 1.00 81.06 281 LEU A O 1
ATOM 2236 N N . ILE A 1 282 ? -21.578 -7.847 20.137 1.00 80.62 282 ILE A N 1
ATOM 2237 C CA . ILE A 1 282 ? -22.259 -6.606 20.538 1.00 80.62 282 ILE A CA 1
ATOM 2238 C C . ILE A 1 282 ? -23.235 -6.157 19.447 1.00 80.62 282 ILE A C 1
ATOM 2240 O O . ILE A 1 282 ? -24.344 -5.757 19.770 1.00 80.62 282 ILE A O 1
ATOM 2244 N N . GLU A 1 283 ? -22.862 -6.255 18.170 1.00 80.62 283 GLU A N 1
ATOM 2245 C CA . GLU A 1 283 ? -23.739 -5.901 17.051 1.00 80.62 283 GLU A CA 1
ATOM 2246 C C . GLU A 1 283 ? -24.980 -6.806 16.994 1.00 80.62 283 GLU A C 1
ATOM 2248 O O . GLU A 1 283 ? -26.100 -6.323 16.821 1.00 80.62 283 GLU A O 1
ATOM 2253 N N . SER A 1 284 ? -24.800 -8.112 17.219 1.00 83.12 284 SER A N 1
ATOM 2254 C CA . SER A 1 284 ? -25.907 -9.061 17.367 1.00 83.12 284 SER A CA 1
ATOM 2255 C C . SER A 1 284 ? -26.824 -8.677 18.528 1.00 83.12 284 SER A C 1
ATOM 2257 O O . SER A 1 284 ? -28.041 -8.698 18.368 1.00 83.12 284 SER A O 1
ATOM 2259 N N . PHE A 1 285 ? -26.248 -8.298 19.672 1.00 82.06 285 PHE A N 1
ATOM 2260 C CA . PHE A 1 285 ? -27.004 -7.824 20.828 1.00 82.06 285 PHE A CA 1
ATOM 2261 C C . PHE A 1 285 ? -27.776 -6.535 20.502 1.00 82.06 285 PHE A C 1
ATOM 2263 O O . PHE A 1 285 ? -28.970 -6.460 20.754 1.00 82.06 285 PHE A O 1
ATOM 2270 N N . THR A 1 286 ? -27.159 -5.540 19.859 1.00 81.19 286 THR A N 1
ATOM 2271 C CA . THR A 1 286 ? -27.848 -4.291 19.485 1.00 81.19 286 THR A CA 1
ATOM 2272 C C . THR A 1 286 ? -28.974 -4.491 18.478 1.00 81.19 286 THR A C 1
ATOM 2274 O O . THR A 1 286 ? -30.012 -3.837 18.588 1.00 81.19 286 THR A O 1
ATOM 2277 N N . ASN A 1 287 ? -28.800 -5.405 17.520 1.00 80.25 287 ASN A N 1
ATOM 2278 C CA . ASN A 1 287 ? -29.826 -5.711 16.524 1.00 80.25 287 ASN A CA 1
ATOM 2279 C C . ASN A 1 287 ? -31.077 -6.326 17.163 1.00 80.25 287 ASN A C 1
ATOM 2281 O O . ASN A 1 287 ? -32.182 -6.069 16.693 1.00 80.25 287 ASN A O 1
ATOM 2285 N N . GLU A 1 288 ? -30.917 -7.098 18.241 1.00 80.12 288 GLU A N 1
ATOM 2286 C CA . GLU A 1 288 ? -32.035 -7.702 18.971 1.00 80.12 288 GLU A CA 1
ATOM 2287 C C . GLU A 1 288 ? -32.920 -6.656 19.667 1.00 80.12 288 GLU A C 1
ATOM 2289 O O . GLU A 1 288 ? -34.135 -6.823 19.722 1.00 80.12 288 GLU A O 1
ATOM 2294 N N . PHE A 1 289 ? -32.333 -5.552 20.133 1.00 73.00 289 PHE A N 1
ATOM 2295 C CA . PHE A 1 289 ? -33.044 -4.499 20.866 1.00 73.00 289 PHE A CA 1
ATOM 2296 C C . PHE A 1 289 ? -33.429 -3.287 20.000 1.00 73.00 289 PHE A C 1
ATOM 2298 O O . PHE A 1 289 ? -33.933 -2.296 20.519 1.00 73.00 289 PHE A O 1
ATOM 2305 N N . GLY A 1 290 ? -33.212 -3.343 18.679 1.00 63.66 290 GLY A N 1
ATOM 2306 C CA . GLY A 1 290 ? -33.575 -2.260 17.753 1.00 63.66 290 GLY A CA 1
ATOM 2307 C C . GLY A 1 290 ? -32.616 -1.064 17.765 1.00 63.66 290 GLY A C 1
ATOM 2308 O O . GLY A 1 290 ? -32.966 0.028 17.318 1.00 63.66 290 GLY A O 1
ATOM 2309 N N . TRP A 1 291 ? -31.391 -1.252 18.257 1.00 65.50 291 TRP A N 1
ATOM 2310 C CA . TRP A 1 291 ? -30.365 -0.216 18.318 1.00 65.50 291 TRP A CA 1
ATOM 2311 C C . TRP A 1 291 ? -29.568 -0.238 16.993 1.00 65.50 291 TRP A C 1
ATOM 2313 O O . TRP A 1 291 ? -28.413 -0.657 16.951 1.00 65.50 291 TRP A O 1
ATOM 2323 N N . ILE A 1 292 ? -30.198 0.171 15.880 1.00 41.53 292 ILE A N 1
ATOM 2324 C CA . ILE A 1 292 ? -29.582 0.207 14.537 1.00 41.53 292 ILE A CA 1
ATOM 2325 C C . ILE A 1 292 ? -28.820 1.520 14.231 1.00 41.53 292 ILE A C 1
ATOM 2327 O O . ILE A 1 292 ? -29.414 2.554 13.920 1.00 41.53 292 ILE A O 1
ATOM 2331 N N . GLY A 1 293 ? -27.483 1.448 14.196 1.00 43.78 293 GLY A N 1
ATOM 2332 C CA . GLY A 1 293 ? -26.612 2.499 13.653 1.00 43.78 293 GLY A CA 1
ATOM 2333 C C . GLY A 1 293 ? -25.206 2.488 14.255 1.00 43.78 293 GLY A C 1
ATOM 2334 O O . GLY A 1 293 ? -25.020 2.132 15.412 1.00 43.78 293 GLY A O 1
ATOM 2335 N N . GLY A 1 294 ? -24.183 2.908 13.502 1.00 43.50 294 GLY A N 1
ATOM 2336 C CA . GLY A 1 294 ? -22.776 2.886 13.948 1.00 43.50 294 GLY A CA 1
ATOM 2337 C C . GLY A 1 294 ? -22.479 3.633 15.262 1.00 43.50 294 GLY A C 1
ATOM 2338 O O . GLY A 1 294 ? -21.476 3.337 15.905 1.00 43.50 294 GLY A O 1
ATOM 2339 N N . GLY A 1 295 ? -23.362 4.538 15.704 1.00 52.25 295 GLY A N 1
ATOM 2340 C CA . GLY A 1 295 ? -23.293 5.184 17.023 1.00 52.25 295 GLY A CA 1
ATOM 2341 C C . GLY A 1 295 ? -23.836 4.339 18.188 1.00 52.25 295 GLY A C 1
ATOM 2342 O O . GLY A 1 295 ? -23.472 4.573 19.337 1.00 52.25 295 GLY A O 1
ATOM 2343 N N . GLN A 1 296 ? -24.660 3.329 17.915 1.00 71.88 296 GLN A N 1
ATOM 2344 C CA . GLN A 1 296 ? -25.328 2.517 18.933 1.00 71.88 296 GLN A CA 1
ATOM 2345 C C . GLN A 1 296 ? -24.519 1.304 19.390 1.00 71.88 296 GLN A C 1
ATOM 2347 O O . GLN A 1 296 ? -24.629 0.923 20.550 1.00 71.88 296 GLN A O 1
ATOM 2352 N N . VAL A 1 297 ? -23.631 0.751 18.557 1.00 70.38 297 VAL A N 1
ATOM 2353 C CA . VAL A 1 297 ? -22.690 -0.304 18.992 1.00 70.38 297 VAL A CA 1
ATOM 2354 C C . VAL A 1 297 ? -21.733 0.233 20.061 1.00 70.38 297 VAL A C 1
ATOM 2356 O O . VAL A 1 297 ? -21.479 -0.437 21.060 1.00 70.38 297 VAL A O 1
ATOM 2359 N N . ALA A 1 298 ? -21.247 1.468 19.896 1.00 68.62 298 ALA A N 1
ATOM 2360 C CA . ALA A 1 298 ? -20.409 2.131 20.893 1.00 68.62 298 ALA A CA 1
ATOM 2361 C C . ALA A 1 298 ? -21.179 2.394 22.200 1.00 68.62 298 ALA A C 1
ATOM 2363 O O . ALA A 1 298 ? -20.672 2.103 23.281 1.00 68.62 298 ALA A O 1
ATOM 2364 N N . GLN A 1 299 ? -22.424 2.876 22.116 1.00 73.69 299 GLN A N 1
ATOM 2365 C CA . GLN A 1 299 ? -23.277 3.091 23.292 1.00 73.69 299 GLN A CA 1
ATOM 2366 C C . GLN A 1 299 ? -23.629 1.784 24.008 1.00 73.69 299 GLN A C 1
ATOM 2368 O O . GLN A 1 299 ? -23.543 1.714 25.233 1.00 73.69 299 GLN A O 1
ATOM 2373 N N . ALA A 1 300 ? -23.968 0.735 23.261 1.00 79.06 300 ALA A N 1
ATOM 2374 C CA . ALA A 1 300 ? -24.237 -0.584 23.815 1.00 79.06 300 ALA A CA 1
ATOM 2375 C C . ALA A 1 300 ? -22.997 -1.165 24.485 1.00 79.06 300 ALA A C 1
ATOM 2377 O O . ALA A 1 300 ? -23.097 -1.710 25.578 1.00 79.06 300 ALA A O 1
ATOM 2378 N N . ARG A 1 301 ? -21.814 -0.985 23.887 1.00 81.44 301 ARG A N 1
ATOM 2379 C CA . ARG A 1 301 ? -20.548 -1.375 24.507 1.00 81.44 301 ARG A CA 1
ATOM 2380 C C . ARG A 1 301 ? -20.320 -0.654 25.833 1.00 81.44 301 ARG A C 1
ATOM 2382 O O . ARG A 1 301 ? -20.027 -1.319 26.817 1.00 81.44 301 ARG A O 1
ATOM 2389 N N . VAL A 1 302 ? -20.503 0.667 25.884 1.00 81.06 302 VAL A N 1
ATOM 2390 C CA . VAL A 1 302 ? -20.386 1.441 27.133 1.00 81.06 302 VAL A CA 1
ATOM 2391 C C . VAL A 1 302 ? -21.393 0.952 28.176 1.00 81.06 302 VAL A C 1
ATOM 2393 O O . VAL A 1 302 ? -21.030 0.749 29.333 1.00 81.06 302 VAL A O 1
ATOM 2396 N N . TRP A 1 303 ? -22.644 0.708 27.778 1.00 86.31 303 TRP A N 1
ATOM 2397 C CA . TRP A 1 303 ? -23.666 0.166 28.674 1.00 86.31 303 TRP A CA 1
ATOM 2398 C C . TRP A 1 303 ? -23.264 -1.214 29.221 1.00 86.31 303 TRP A C 1
ATOM 2400 O O . TRP A 1 303 ? -23.281 -1.422 30.435 1.00 86.31 303 TRP A O 1
ATOM 2410 N N . LEU A 1 304 ? -22.815 -2.121 28.351 1.00 84.44 304 LEU A N 1
ATOM 2411 C CA . LEU A 1 304 ? -22.354 -3.467 28.695 1.00 84.44 304 LEU A CA 1
ATOM 2412 C C . LEU A 1 304 ? -21.142 -3.434 29.637 1.00 84.44 304 LEU A C 1
ATOM 2414 O O . LEU A 1 304 ? -21.159 -4.074 30.688 1.00 84.44 304 LEU A O 1
ATOM 2418 N N . GLU A 1 305 ? -20.117 -2.650 29.303 1.00 85.69 305 GLU A N 1
ATOM 2419 C CA . GLU A 1 305 ? -18.911 -2.490 30.121 1.00 85.69 305 GLU A CA 1
ATOM 2420 C C . GLU A 1 305 ? -19.241 -1.852 31.483 1.00 85.69 305 GLU A C 1
ATOM 2422 O O . GLU A 1 305 ? -18.708 -2.283 32.503 1.00 85.69 305 GLU A O 1
ATOM 2427 N N . SER A 1 306 ? -20.179 -0.897 31.545 1.00 85.81 306 SER A N 1
ATOM 2428 C CA . SER A 1 306 ? -20.601 -0.277 32.812 1.00 85.81 306 SER A CA 1
ATOM 2429 C C . SER A 1 306 ? -21.329 -1.242 33.757 1.00 85.81 306 SER A C 1
ATOM 2431 O O . SER A 1 306 ? -21.242 -1.103 34.976 1.00 85.81 306 SER A O 1
ATOM 2433 N N . ARG A 1 307 ? -22.055 -2.226 33.206 1.00 87.62 307 ARG A N 1
ATOM 2434 C CA . ARG A 1 307 ? -22.921 -3.149 33.961 1.00 87.62 307 ARG A CA 1
ATOM 2435 C C . ARG A 1 307 ? -22.234 -4.460 34.322 1.00 87.62 307 ARG A C 1
ATOM 2437 O O . ARG A 1 307 ? -22.562 -5.041 35.356 1.00 87.62 307 ARG A O 1
ATOM 2444 N N . PHE A 1 308 ? -21.348 -4.936 33.456 1.00 86.31 308 PHE A N 1
ATOM 2445 C CA . PHE A 1 308 ? -20.753 -6.271 33.536 1.00 86.31 308 PHE A CA 1
ATOM 2446 C C . PHE A 1 308 ? -19.218 -6.236 33.533 1.00 86.31 308 PHE A C 1
ATOM 2448 O O . PHE A 1 308 ? -18.575 -7.278 33.633 1.00 86.31 308 PHE A O 1
ATOM 2455 N N . GLY A 1 309 ? -18.603 -5.052 33.442 1.00 85.00 309 GLY A N 1
ATOM 2456 C CA . GLY A 1 309 ? -17.153 -4.902 33.497 1.00 85.00 309 GLY A CA 1
ATOM 2457 C C . GLY A 1 309 ? -16.460 -5.695 32.392 1.00 85.00 309 GLY A C 1
ATOM 2458 O O . GLY A 1 309 ? -16.814 -5.585 31.222 1.00 85.00 309 GLY A O 1
ATOM 2459 N N . LYS A 1 310 ? -15.464 -6.508 32.761 1.00 82.44 310 LYS A N 1
ATOM 2460 C CA . LYS A 1 310 ? -14.716 -7.358 31.817 1.00 82.44 310 LYS A CA 1
ATOM 2461 C C . LYS A 1 310 ? -15.498 -8.596 31.361 1.00 82.44 310 LYS A C 1
ATOM 2463 O O . LYS A 1 310 ? -15.154 -9.160 30.324 1.00 82.44 310 LYS A O 1
ATOM 2468 N N . ASP A 1 311 ? -16.559 -8.961 32.076 1.00 86.88 311 ASP A N 1
ATOM 2469 C CA . ASP A 1 311 ? -17.298 -10.215 31.882 1.00 86.88 311 ASP A CA 1
ATOM 2470 C C . ASP A 1 311 ? -18.512 -10.041 30.958 1.00 86.88 311 ASP A C 1
ATOM 2472 O O . ASP A 1 311 ? -19.300 -10.961 30.743 1.00 86.88 311 ASP A O 1
ATOM 2476 N N . PHE A 1 312 ? -18.660 -8.864 30.340 1.00 85.12 312 PHE A N 1
ATOM 2477 C CA . PHE A 1 312 ? -19.818 -8.551 29.505 1.00 85.12 312 PHE A CA 1
ATOM 2478 C C . PHE A 1 312 ? -20.020 -9.528 28.337 1.00 85.12 312 PHE A C 1
ATOM 2480 O O . PHE A 1 312 ? -21.153 -9.750 27.918 1.00 85.12 312 PHE A O 1
ATOM 2487 N N . LYS A 1 313 ? -18.949 -10.139 27.812 1.00 85.62 313 LYS A N 1
ATOM 2488 C CA . LYS A 1 313 ? -19.057 -11.142 26.739 1.00 85.62 313 LYS A CA 1
ATOM 2489 C C . LYS A 1 313 ? -19.783 -12.394 27.219 1.00 85.62 313 LYS A C 1
ATOM 2491 O O . LYS A 1 313 ? -20.647 -12.905 26.513 1.00 85.62 313 LYS A O 1
ATOM 2496 N N . GLU A 1 314 ? -19.442 -12.864 28.416 1.00 86.06 314 GLU A N 1
ATOM 2497 C CA . GLU A 1 314 ? -20.094 -14.013 29.038 1.00 86.06 314 GLU A CA 1
ATOM 2498 C C . GLU A 1 314 ? -21.542 -13.673 29.392 1.00 86.06 314 GLU A C 1
ATOM 2500 O O . GLU A 1 314 ? -22.429 -14.472 29.117 1.00 86.06 314 GLU A O 1
ATOM 2505 N N . ALA A 1 315 ? -21.804 -12.448 29.863 1.00 84.62 315 ALA A N 1
ATOM 2506 C CA . ALA A 1 315 ? -23.159 -11.962 30.122 1.00 84.62 315 ALA A CA 1
ATOM 2507 C C . ALA A 1 315 ? -24.040 -11.900 28.857 1.00 84.62 315 ALA A C 1
ATOM 2509 O O . ALA A 1 315 ? -25.238 -12.172 28.932 1.00 84.62 315 ALA A O 1
ATOM 2510 N N . ILE A 1 316 ? -23.480 -11.556 27.689 1.00 85.69 316 ILE A N 1
ATOM 2511 C CA . ILE A 1 316 ? -24.220 -11.624 26.416 1.00 85.69 316 ILE A CA 1
ATOM 2512 C C . ILE A 1 316 ? -24.509 -13.082 26.050 1.00 85.69 316 ILE A C 1
ATOM 2514 O O . ILE A 1 316 ? -25.654 -13.421 25.761 1.00 85.69 316 ILE A O 1
ATOM 2518 N N . LEU A 1 317 ? -23.493 -13.948 26.092 1.00 86.94 317 LEU A N 1
ATOM 2519 C CA . LEU A 1 317 ? -23.617 -15.356 25.699 1.00 86.94 317 LEU A CA 1
ATOM 2520 C C . LEU A 1 317 ? -24.546 -16.160 26.621 1.00 86.94 317 LEU A C 1
ATOM 2522 O O . LEU A 1 317 ? -25.248 -17.052 26.151 1.00 86.94 317 LEU A O 1
ATOM 2526 N N . SER A 1 318 ? -24.570 -15.845 27.917 1.00 89.94 318 SER A N 1
ATOM 2527 C CA . SER A 1 318 ? -25.430 -16.493 28.913 1.00 89.94 318 SER A CA 1
ATOM 2528 C C . SER A 1 318 ? -26.875 -15.981 28.900 1.00 89.94 318 SER A C 1
ATOM 2530 O O . SER A 1 318 ? -27.743 -16.569 29.545 1.00 89.94 318 SER A O 1
ATOM 2532 N N . GLY A 1 319 ? -27.145 -14.879 28.191 1.00 87.00 319 GLY A N 1
ATOM 2533 C CA . GLY A 1 319 ? -28.438 -14.195 28.191 1.00 87.00 319 GLY A CA 1
ATOM 2534 C C . GLY A 1 319 ? -28.680 -13.290 29.406 1.00 87.00 319 GLY A C 1
ATOM 2535 O O . GLY A 1 319 ? -29.738 -12.666 29.499 1.00 87.00 319 GLY A O 1
ATOM 2536 N N . GLU A 1 320 ? -27.723 -13.149 30.326 1.00 88.75 320 GLU A N 1
ATOM 2537 C CA . GLU A 1 320 ? -27.847 -12.237 31.471 1.00 88.75 320 GLU A CA 1
ATOM 2538 C C . GLU A 1 320 ? -27.966 -10.768 31.024 1.00 88.75 320 GLU A C 1
ATOM 2540 O O . GLU A 1 320 ? -28.813 -10.025 31.530 1.00 88.75 320 GLU A O 1
ATOM 2545 N N . ALA A 1 321 ? -27.173 -10.360 30.028 1.00 86.19 321 ALA A N 1
ATOM 2546 C CA . ALA A 1 321 ? -27.232 -9.021 29.444 1.00 86.19 321 ALA A CA 1
ATOM 2547 C C . ALA A 1 321 ? -28.605 -8.733 28.830 1.00 86.19 321 ALA A C 1
ATOM 2549 O O . ALA A 1 321 ? -29.153 -7.647 29.020 1.00 86.19 321 ALA A O 1
ATOM 2550 N N . ARG A 1 322 ? -29.191 -9.735 28.165 1.00 88.12 322 ARG A N 1
ATOM 2551 C CA . ARG A 1 322 ? -30.533 -9.665 27.578 1.00 88.12 322 ARG A CA 1
ATOM 2552 C C . ARG A 1 322 ? -31.598 -9.464 28.656 1.00 88.12 322 ARG A C 1
ATOM 2554 O O . ARG A 1 322 ? -32.424 -8.565 28.537 1.00 88.12 322 ARG A O 1
ATOM 2561 N N . ASN A 1 323 ? -31.553 -10.252 29.730 1.00 88.19 323 ASN A N 1
ATOM 2562 C CA . ASN A 1 323 ? -32.514 -10.138 30.829 1.00 88.19 323 ASN A CA 1
ATOM 2563 C C . ASN A 1 323 ? -32.447 -8.766 31.515 1.00 88.19 323 ASN A C 1
ATOM 2565 O O . ASN A 1 323 ? -33.487 -8.181 31.808 1.00 88.19 323 ASN A O 1
ATOM 2569 N N . LYS A 1 324 ? -31.242 -8.218 31.734 1.00 87.00 324 LYS A N 1
ATOM 2570 C CA . LYS A 1 324 ? -31.102 -6.864 32.296 1.00 87.00 324 LYS A CA 1
ATOM 2571 C C . LYS A 1 324 ? 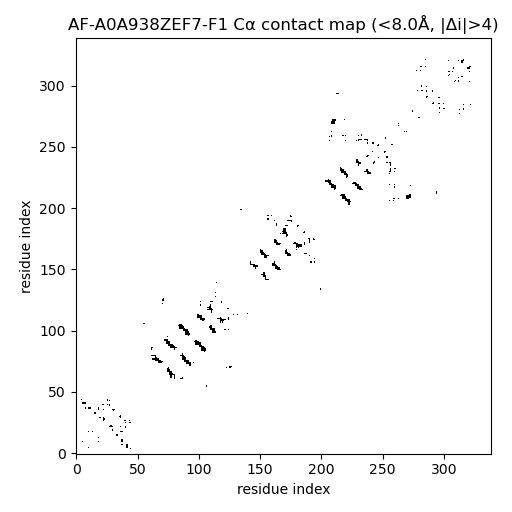-31.588 -5.769 31.350 1.00 87.00 324 LYS A C 1
ATOM 2573 O O . LYS A 1 324 ? -32.144 -4.787 31.833 1.00 87.00 324 LYS A O 1
ATOM 2578 N N . ALA A 1 325 ? -31.373 -5.911 30.042 1.00 84.69 325 ALA A N 1
ATOM 2579 C CA . ALA A 1 325 ? -31.866 -4.945 29.064 1.00 84.69 325 ALA A CA 1
ATOM 2580 C C . ALA A 1 325 ? -33.404 -4.892 29.064 1.00 84.69 325 ALA A C 1
ATOM 2582 O O . ALA A 1 325 ? -33.965 -3.809 29.204 1.00 84.69 325 ALA A O 1
ATOM 2583 N N . LEU A 1 326 ? -34.069 -6.054 29.052 1.00 85.31 326 LEU A N 1
ATOM 2584 C CA . LEU A 1 326 ? -35.534 -6.152 29.140 1.00 85.31 326 LEU A CA 1
ATOM 2585 C C . LEU A 1 326 ? -36.089 -5.556 30.443 1.00 85.31 326 LEU A C 1
ATOM 2587 O O . LEU A 1 326 ? -37.060 -4.809 30.419 1.00 85.31 326 LEU A O 1
ATOM 2591 N N . GLN A 1 327 ? -35.450 -5.828 31.586 1.00 86.69 327 GLN A N 1
ATOM 2592 C CA . GLN A 1 327 ? -35.855 -5.231 32.866 1.00 86.69 327 GLN A CA 1
ATOM 2593 C C . GLN A 1 327 ? -35.740 -3.702 32.864 1.00 86.69 327 GLN A C 1
ATOM 2595 O O . GLN A 1 327 ? -36.552 -3.020 33.489 1.00 86.69 327 GLN A O 1
ATOM 2600 N N . GLN A 1 328 ? -34.724 -3.159 32.191 1.00 84.38 328 GLN A N 1
ATOM 2601 C CA . GLN A 1 328 ? -34.532 -1.717 32.093 1.00 84.38 328 GLN A CA 1
ATOM 2602 C C . GLN A 1 328 ? -35.585 -1.066 31.185 1.00 84.38 328 GLN A C 1
ATOM 2604 O O . GLN A 1 328 ? -36.084 0.004 31.529 1.00 84.38 328 GLN A O 1
ATOM 2609 N N . GLU A 1 329 ? -35.954 -1.718 30.082 1.00 83.38 329 GLU A N 1
ATOM 2610 C CA . GLU A 1 329 ? -37.043 -1.285 29.196 1.00 83.38 329 GLU A CA 1
ATOM 2611 C C . GLU A 1 329 ? -38.393 -1.290 29.935 1.00 83.38 329 GLU A C 1
ATOM 2613 O O . GLU A 1 329 ? -39.062 -0.261 29.996 1.00 83.38 329 GLU A O 1
ATOM 2618 N N . GLU A 1 330 ? -38.721 -2.378 30.646 1.00 84.62 330 GLU A N 1
ATOM 2619 C CA . GLU A 1 330 ? -39.931 -2.451 31.479 1.00 84.62 330 GLU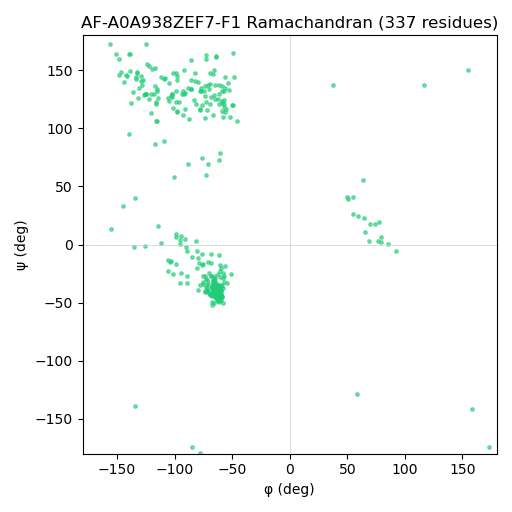 A CA 1
ATOM 2620 C C . GLU A 1 330 ? -39.981 -1.372 32.570 1.00 84.62 330 GLU A C 1
ATOM 2622 O O . GLU A 1 330 ? -41.059 -0.907 32.951 1.00 84.62 330 GLU A O 1
ATOM 2627 N N . GLN A 1 331 ? -38.830 -1.009 33.141 1.00 84.81 331 GLN A N 1
ATOM 2628 C CA . GLN A 1 331 ? -38.772 0.027 34.164 1.00 84.81 331 GLN A CA 1
ATOM 2629 C C . GLN A 1 331 ? -38.956 1.427 33.569 1.00 84.81 331 GLN A C 1
ATOM 2631 O O . GLN A 1 331 ? -39.700 2.221 34.145 1.00 84.81 331 GLN A O 1
ATOM 2636 N N . MET A 1 332 ? -38.362 1.707 32.407 1.00 82.38 332 MET A N 1
ATOM 2637 C CA . MET A 1 332 ? -38.600 2.956 31.680 1.00 82.38 332 MET A CA 1
ATOM 2638 C C . MET A 1 332 ? -40.071 3.114 31.286 1.00 82.38 332 MET A C 1
ATOM 2640 O O . MET A 1 332 ? -40.635 4.188 31.484 1.00 82.38 332 MET A O 1
ATOM 2644 N N . ASP A 1 333 ? -40.715 2.052 30.803 1.00 81.88 333 ASP A N 1
ATOM 2645 C CA . ASP A 1 333 ? -42.135 2.087 30.444 1.00 81.88 333 ASP A CA 1
ATOM 2646 C C . ASP A 1 333 ? -43.028 2.371 31.659 1.00 81.88 333 ASP A C 1
ATOM 2648 O O . ASP A 1 333 ? -43.969 3.164 31.578 1.00 81.88 333 ASP A O 1
ATOM 2652 N N . LYS A 1 334 ? -42.713 1.783 32.823 1.00 86.50 334 LYS A N 1
ATOM 2653 C CA . LYS A 1 334 ? -43.416 2.071 34.087 1.00 86.50 334 LYS A CA 1
ATOM 2654 C C . LYS A 1 334 ? -43.213 3.511 34.549 1.00 86.50 334 LYS A C 1
ATOM 2656 O O . LYS A 1 334 ? -44.138 4.105 35.096 1.00 86.50 334 LYS A O 1
ATOM 2661 N N . GLU A 1 335 ? -42.019 4.065 34.373 1.00 82.44 335 GLU A N 1
ATOM 2662 C CA . GLU A 1 335 ? -41.726 5.456 34.725 1.00 82.44 335 GLU A CA 1
ATOM 2663 C C . GLU A 1 335 ? -42.443 6.431 33.782 1.00 82.44 335 GLU A C 1
ATOM 2665 O O . GLU A 1 335 ? -43.056 7.380 34.266 1.00 82.44 335 GLU A O 1
ATOM 2670 N N . MET A 1 336 ? -42.469 6.156 32.473 1.00 76.56 336 MET A N 1
ATOM 2671 C CA . MET A 1 336 ? -43.209 6.964 31.497 1.00 76.56 336 MET A CA 1
ATOM 2672 C C . MET A 1 336 ? -44.726 6.887 31.678 1.00 76.56 336 MET A C 1
ATOM 2674 O O . MET A 1 336 ? -45.406 7.881 31.465 1.00 76.56 336 MET A O 1
ATOM 2678 N N . ALA A 1 337 ? -45.272 5.745 32.103 1.00 81.06 337 ALA A N 1
ATOM 2679 C CA . ALA A 1 337 ? -46.704 5.606 32.378 1.00 81.06 337 ALA A CA 1
ATOM 2680 C C . ALA A 1 337 ? -47.181 6.405 33.610 1.00 81.06 337 ALA A C 1
ATOM 2682 O O . ALA A 1 337 ? -48.384 6.588 33.790 1.00 81.06 337 ALA A O 1
ATOM 2683 N N . ASN A 1 338 ? -46.256 6.852 34.466 1.00 77.50 338 ASN A N 1
ATOM 2684 C CA . ASN A 1 338 ? -46.545 7.660 35.654 1.00 77.50 338 ASN A CA 1
ATOM 2685 C C . ASN A 1 338 ? -46.396 9.178 35.420 1.00 77.50 338 ASN A C 1
ATOM 2687 O O . ASN A 1 338 ? -46.581 9.945 36.368 1.00 77.50 338 ASN A O 1
ATOM 2691 N N . TRP A 1 339 ? -46.043 9.599 34.201 1.00 64.19 339 TRP A N 1
ATOM 2692 C CA . TRP A 1 339 ? -45.949 11.000 33.770 1.00 64.19 339 TRP A CA 1
ATOM 2693 C C . TRP A 1 339 ? -47.159 11.404 32.923 1.00 64.19 339 TRP A C 1
ATOM 2695 O O . TRP A 1 339 ? -47.595 12.569 33.063 1.00 64.19 339 TRP A O 1
#

Radius of gyration: 32.95 Å; Cα contacts (8 Å, |Δi|>4): 411; chains: 1; bounding box: 76×47×96 Å

Mean predicted aligned error: 22.27 Å

Nearest PDB structures (foldseek):
  2nol-assembly1_A  TM=5.330E-01  e=1.872E+00  Homo sapiens
  4ki3-assembly3_I  TM=4.515E-01  e=1.674E+00  Yersinia pestis biovar Medievalis str. Harbin 35
  3kns-assembly4_D  TM=3.120E-01  e=1.416E+00  Bacillus cereus
  4umv-assembly1_A  TM=1.734E-01  e=4.330E+00  Shigella sonnei

Secondary structure (DSSP, 8-state):
--PPPPPHHHHHTS-HHHHHHHHHHTTPPPPSSHHHHHHHHHHHS-SSSSS--------S-PPPTT-EEEETTEEEEEEEESSSSSEEEEEE-TT--EEEEEEE-SSSS-EESSS----SSHHHHHHHHHHHHHH--S-------EEEETTEEEEEETTEEEEEEEETTEEEETTSSSPEESSHHHHHHHHHHHHHHHHS-----SEEEEE-SSTT-EEEEETTT--EEEEETTTTEE-SHHHHHHTTSTT---HHHHHHHHHHHT-PPPPBPPPPHHHHHHHHHHHHTT--SHHHHHHHHHHHHHHHGGGHHHHHHTTHHHHHHHHHHHHHHHHHTT-

Solvent-accessible surface area (backbone atoms only — not comparable to full-atom values): 20259 Å² total; per-residue (Å²): 131,87,74,83,85,74,51,74,73,62,56,70,72,47,53,74,68,58,50,45,56,51,26,59,76,68,75,45,83,86,55,95,44,70,70,58,39,52,52,53,54,57,68,70,47,80,85,84,67,84,77,66,65,77,81,62,80,68,73,94,74,73,77,54,70,67,42,71,48,80,55,100,77,30,41,34,31,27,71,40,55,75,63,103,32,44,31,29,24,39,32,19,45,88,84,69,46,80,76,50,44,42,32,24,43,84,90,41,52,30,33,45,79,60,100,58,78,73,24,88,40,77,68,56,48,53,56,49,48,55,54,44,69,77,63,61,82,80,83,96,74,88,82,64,72,44,77,79,48,93,58,28,31,38,30,71,55,95,87,42,81,43,39,41,33,61,48,94,87,25,22,35,36,77,68,40,96,80,53,71,28,82,39,68,66,59,38,50,52,54,40,52,52,42,49,49,66,70,62,50,78,80,74,65,59,68,54,48,65,21,38,50,93,51,85,78,32,32,38,36,34,29,67,86,77,71,46,76,33,48,31,29,71,90,78,74,43,49,69,41,70,67,41,75,75,39,63,88,44,90,88,63,79,55,70,65,57,52,50,52,50,52,48,64,70,65,70,58,86,65,49,67,58,77,78,46,74,63,54,52,52,48,43,55,53,30,59,74,74,69,45,84,50,87,71,37,50,58,51,49,47,53,51,38,40,75,76,42,49,92,50,31,66,57,29,52,76,72,41,52,47,54,54,53,51,53,54,50,51,56,48,50,53,56,54,58,74,74,109

Foldseek 3Di:
DQDDQDDLVNLVPDDLVVLVVLCVVLVHDRDPDSVVSSVRSNVSHPPPPPPPPPPPVFPPDDDDAQDWDDAPQWIWGWHDADDQFRTKTFIAHNVRDGPWMWTHHRVAGIDTPPPDDGDNYPRVVVVVSVVCVLQDDDDDDDWDWDCPDVQWTWTQDPNDIKIWGADVQAIDIPQDPDDGDNYDVVNVVVRNVSVSVVPPPDPPDQWQWADEPDPQKIWIQGPVVRDIKIARLVVRAIPDPCCVVDVPPPPDDDPRSVVVVVVVVVVDDGHHDPDDVVLVLLVVVCVVVVNDDPVSSVVSVVVLCVPPNPCSSVCSVVCVSVVVVVVVVVVVVVVVVVD

pLDDT: mean 70.19, std 16.52, range [33.72, 92.94]